Protein AF-A0A517MSD4-F1 (afdb_monomer_lite)

Foldseek 3Di:
DAKDKFKFKWAQDPVRAIDGDDDWDADPPQDPPDPLNVLADRTARDTDDDPRALLQVCQDANPPQPQFPDGDHHLDHQPADDPRDDPRVVSRVVSDPFWDSKHKDKPVSVVPDQQQDKDKGKAKAFQVCQVVQPPAEEADPPVPDDPPGDDDRDDDDDGIHIHMHMYGSCRSRVVVVVVVVCVVVPPGDIMMMIMTMGD

Structure (mmCIF, N/CA/C/O backbone):
data_AF-A0A517MSD4-F1
#
_entry.id   AF-A0A517MSD4-F1
#
loop_
_atom_site.group_PDB
_atom_site.id
_atom_site.type_symbol
_atom_site.label_atom_id
_atom_site.label_alt_id
_atom_site.label_comp_id
_atom_site.label_asym_id
_atom_site.label_entity_id
_atom_site.label_seq_id
_atom_site.pdbx_PDB_ins_code
_atom_site.Cartn_x
_atom_site.Cartn_y
_atom_site.Cartn_z
_atom_site.occupancy
_atom_site.B_iso_or_equiv
_atom_site.auth_seq_id
_atom_site.auth_comp_id
_atom_site.auth_asym_id
_atom_site.auth_atom_id
_atom_site.pdbx_PDB_model_num
ATOM 1 N N . MET A 1 1 ? 18.712 0.374 3.990 1.00 61.53 1 MET A N 1
ATOM 2 C CA . MET A 1 1 ? 17.653 -0.202 4.837 1.00 61.53 1 MET A CA 1
ATOM 3 C C . MET A 1 1 ? 16.391 -0.308 4.006 1.00 61.53 1 MET A C 1
ATOM 5 O O . MET A 1 1 ? 16.287 0.425 3.016 1.00 61.53 1 MET A O 1
ATOM 9 N N . GLY A 1 2 ? 15.561 -1.305 4.303 1.00 83.50 2 GLY A N 1
ATOM 10 C CA . GLY A 1 2 ? 14.301 -1.517 3.598 1.00 83.50 2 GLY A CA 1
ATOM 11 C C . GLY A 1 2 ? 13.293 -0.441 3.985 1.00 83.50 2 GLY A C 1
ATOM 12 O O . GLY A 1 2 ? 13.600 0.466 4.753 1.00 83.50 2 GLY A O 1
ATOM 13 N N . VAL A 1 3 ? 12.121 -0.493 3.373 1.00 91.25 3 VAL A N 1
ATOM 14 C CA . VAL A 1 3 ? 10.920 0.071 3.984 1.00 91.25 3 VAL A CA 1
ATOM 15 C C . VAL A 1 3 ? 9.907 -1.053 3.947 1.00 91.25 3 VAL A C 1
ATOM 17 O O . VAL A 1 3 ? 9.733 -1.641 2.874 1.00 91.25 3 VAL A O 1
ATOM 20 N N . ASP A 1 4 ? 9.313 -1.352 5.090 1.00 93.75 4 ASP A N 1
ATOM 21 C CA . ASP A 1 4 ? 8.203 -2.286 5.240 1.00 93.75 4 ASP A CA 1
ATOM 22 C C . ASP A 1 4 ? 6.899 -1.516 5.459 1.00 93.75 4 ASP A C 1
ATOM 24 O O . ASP A 1 4 ? 6.889 -0.282 5.544 1.00 93.75 4 ASP A O 1
ATOM 28 N N . ILE A 1 5 ? 5.783 -2.237 5.421 1.00 96.44 5 ILE A N 1
ATOM 29 C CA . ILE A 1 5 ? 4.458 -1.671 5.639 1.00 96.44 5 ILE A CA 1
ATOM 30 C C . ILE A 1 5 ? 3.650 -2.628 6.513 1.00 96.44 5 ILE A C 1
ATOM 32 O O . ILE A 1 5 ? 3.521 -3.813 6.211 1.00 96.44 5 ILE A O 1
ATOM 36 N N . THR A 1 6 ? 3.066 -2.087 7.574 1.00 96.62 6 THR A N 1
ATOM 37 C CA . THR A 1 6 ? 1.979 -2.741 8.303 1.00 96.62 6 THR A CA 1
ATOM 38 C C . THR A 1 6 ? 0.673 -2.300 7.665 1.00 96.62 6 THR A C 1
ATOM 40 O O . THR A 1 6 ? 0.472 -1.102 7.478 1.00 96.62 6 THR A O 1
ATOM 43 N N . PHE A 1 7 ? -0.201 -3.236 7.292 1.00 97.88 7 PHE A N 1
ATOM 44 C CA . PHE A 1 7 ? -1.422 -2.946 6.539 1.00 97.88 7 PHE A CA 1
ATOM 45 C C . PHE A 1 7 ? -2.531 -3.916 6.955 1.00 97.88 7 PHE A C 1
ATOM 47 O O . PHE A 1 7 ? -2.375 -5.120 6.807 1.00 97.88 7 PHE A O 1
ATOM 54 N N . PHE A 1 8 ? -3.659 -3.425 7.457 1.00 98.00 8 PHE A N 1
ATOM 55 C CA . PHE A 1 8 ? -4.795 -4.255 7.892 1.00 98.00 8 PHE A CA 1
ATOM 56 C C . PHE A 1 8 ? -6.111 -3.506 7.675 1.00 98.00 8 PHE A C 1
ATOM 58 O O . PHE A 1 8 ? -6.114 -2.355 7.238 1.00 98.00 8 PHE A O 1
ATOM 65 N N . ALA A 1 9 ? -7.240 -4.159 7.946 1.00 98.25 9 ALA A N 1
ATOM 66 C CA . ALA A 1 9 ? -8.561 -3.613 7.662 1.00 98.25 9 ALA A CA 1
ATOM 67 C C . ALA A 1 9 ? -9.426 -3.454 8.917 1.00 98.25 9 ALA A C 1
ATOM 69 O O . ALA A 1 9 ? -9.449 -4.314 9.799 1.00 98.25 9 ALA A O 1
ATOM 70 N N . GLU A 1 10 ? -10.213 -2.384 8.928 1.00 98.31 10 GLU A N 1
ATOM 71 C CA . GLU A 1 10 ? -11.369 -2.220 9.803 1.00 98.31 10 GLU A CA 1
ATOM 72 C C . GLU A 1 10 ? -12.635 -2.086 8.945 1.00 98.31 10 GLU A C 1
ATOM 74 O O . GLU A 1 10 ? -12.612 -1.498 7.858 1.00 98.31 10 GLU A O 1
ATOM 79 N N . GLN A 1 11 ? -13.749 -2.609 9.448 1.00 97.62 11 GLN A N 1
ATOM 80 C CA . GLN A 1 11 ? -15.077 -2.443 8.869 1.00 97.62 11 GLN A CA 1
ATOM 81 C C . GLN A 1 11 ? -15.956 -1.621 9.803 1.00 97.62 11 GLN A C 1
ATOM 83 O O . GLN A 1 11 ? -15.876 -1.758 11.025 1.00 97.62 11 GLN A O 1
ATOM 88 N N . CYS A 1 12 ? -16.821 -0.792 9.236 1.00 97.12 12 CYS A N 1
ATOM 89 C CA . CYS A 1 12 ? -17.854 -0.123 10.005 1.00 97.12 12 CYS A CA 1
ATOM 90 C C . CYS A 1 12 ? -19.073 -1.038 10.129 1.00 97.12 12 CYS A C 1
ATOM 92 O O . CYS A 1 12 ? -19.595 -1.551 9.137 1.00 97.12 12 CYS A O 1
ATOM 94 N N . LEU A 1 13 ? -19.507 -1.261 11.363 1.00 95.38 13 LEU A N 1
ATOM 95 C CA . LEU A 1 13 ? -20.665 -2.074 11.695 1.00 95.38 13 LEU A CA 1
ATOM 96 C C . LEU A 1 13 ? -21.966 -1.282 11.480 1.00 95.38 13 LEU A C 1
ATOM 98 O O . LEU A 1 13 ? -21.950 -0.051 11.482 1.00 95.38 13 LEU A O 1
ATOM 102 N N . PRO A 1 14 ? -23.136 -1.949 11.411 1.00 94.25 14 PRO A N 1
ATOM 103 C CA . PRO A 1 14 ? -24.429 -1.259 11.349 1.00 94.25 14 PRO A CA 1
ATOM 104 C C . PRO A 1 14 ? -24.699 -0.298 12.521 1.00 94.25 14 PRO A C 1
ATOM 106 O O . PRO A 1 14 ? -25.548 0.584 12.402 1.00 94.25 14 PRO A O 1
ATOM 109 N N . SER A 1 15 ? -23.998 -0.459 13.651 1.00 94.19 15 SER A N 1
ATOM 110 C CA . SER A 1 15 ? -24.038 0.467 14.792 1.00 94.19 15 SER A CA 1
ATOM 111 C C . SER A 1 15 ? -23.333 1.804 14.527 1.00 94.19 15 SER A C 1
ATOM 113 O O . SER A 1 15 ? -23.550 2.752 15.277 1.00 94.19 15 SER A O 1
ATOM 115 N N . GLY A 1 16 ? -22.509 1.894 13.478 1.00 94.12 16 GLY A N 1
ATOM 116 C CA . GLY A 1 16 ? -21.625 3.027 13.198 1.00 94.12 16 GLY A CA 1
ATOM 117 C C . GLY A 1 16 ? -20.249 2.926 13.865 1.00 94.12 16 GLY A C 1
ATOM 118 O O . GLY A 1 16 ? -19.436 3.833 13.708 1.00 94.12 16 GLY A O 1
ATOM 119 N N . GLU A 1 17 ? -19.982 1.849 14.605 1.00 95.25 17 GLU A N 1
ATOM 120 C CA . GLU A 1 17 ? -18.685 1.592 15.236 1.00 95.25 17 GLU A CA 1
ATOM 121 C C . GLU A 1 17 ? -17.750 0.843 14.283 1.00 95.25 17 GLU A C 1
ATOM 123 O O . GLU A 1 17 ? -18.189 -0.007 13.506 1.00 95.25 17 GLU A O 1
ATOM 128 N N . TRP A 1 18 ? -16.451 1.125 14.368 1.00 97.62 18 TRP A N 1
ATOM 129 C CA . TRP A 1 18 ? -15.431 0.383 13.633 1.00 97.62 18 TRP A CA 1
ATOM 130 C C . TRP A 1 18 ? -14.996 -0.860 14.402 1.00 97.62 18 TRP A C 1
ATOM 132 O O . TRP A 1 18 ? -14.841 -0.826 15.621 1.00 97.62 18 TRP A O 1
ATOM 142 N N . ALA A 1 19 ? -14.765 -1.947 13.674 1.00 97.62 19 ALA A N 1
ATOM 143 C CA . ALA A 1 19 ? -14.221 -3.190 14.197 1.00 97.62 19 ALA A CA 1
ATOM 144 C C . ALA A 1 19 ? -13.129 -3.717 13.265 1.00 97.62 19 ALA A C 1
ATOM 146 O O . ALA A 1 19 ? -13.218 -3.566 12.045 1.00 97.62 19 ALA A O 1
ATOM 147 N N . ILE A 1 20 ? -12.116 -4.364 13.836 1.00 98.00 20 ILE A N 1
ATOM 148 C CA . ILE A 1 20 ? -11.079 -5.058 13.067 1.00 98.00 20 ILE A CA 1
ATOM 149 C C . ILE A 1 20 ? -11.720 -6.175 12.244 1.00 98.00 2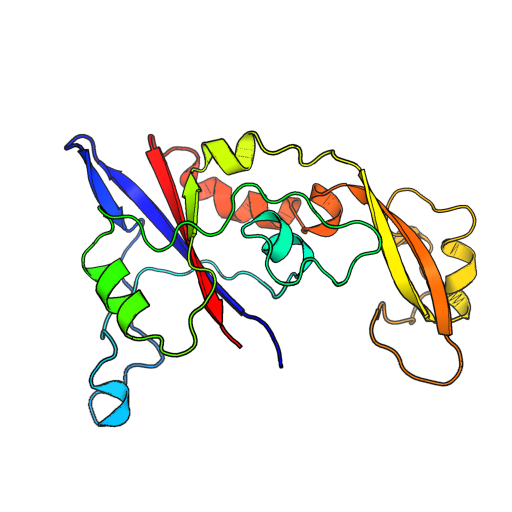0 ILE A C 1
ATOM 151 O O . ILE A 1 20 ? -12.600 -6.893 12.723 1.00 98.00 20 ILE A O 1
ATOM 155 N N . VAL A 1 21 ? -11.292 -6.312 10.990 1.00 97.56 21 VAL A N 1
ATOM 156 C CA . VAL A 1 21 ? -11.729 -7.421 10.140 1.00 97.56 21 VAL A CA 1
ATOM 157 C C . VAL A 1 21 ? -10.872 -8.649 10.434 1.00 97.56 21 VAL A C 1
ATOM 159 O O . VAL A 1 21 ? -9.671 -8.647 10.176 1.00 97.56 21 VAL A O 1
ATOM 162 N N . GLY A 1 22 ? -11.511 -9.712 10.920 1.00 95.31 22 GLY A N 1
ATOM 163 C CA . GLY A 1 22 ? -10.850 -10.953 11.325 1.0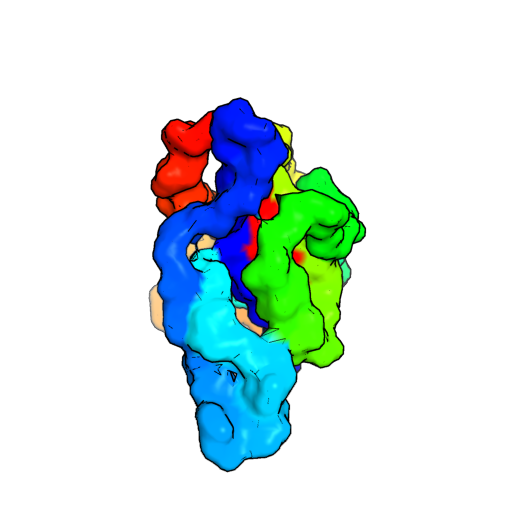0 95.31 22 GLY A CA 1
ATOM 164 C C . GLY A 1 22 ? -10.657 -11.049 12.838 1.00 95.31 22 GLY A C 1
ATOM 165 O O . GLY A 1 22 ? -11.105 -10.192 13.596 1.00 95.31 22 GLY A O 1
ATOM 166 N N . GLU A 1 23 ? -10.018 -12.128 13.278 1.00 96.62 23 GLU A N 1
ATOM 167 C CA . GLU A 1 23 ? -9.634 -12.307 14.678 1.00 96.62 23 GLU A CA 1
ATOM 168 C C . GLU A 1 23 ? -8.264 -11.669 14.921 1.00 96.62 23 GLU A C 1
ATOM 170 O O . GLU A 1 23 ? -7.397 -11.693 14.044 1.00 96.62 23 GLU A O 1
ATOM 175 N N . LEU A 1 24 ? -8.069 -11.104 16.115 1.00 97.31 24 LEU A N 1
ATOM 176 C CA . LEU A 1 24 ? -6.743 -10.668 16.540 1.00 97.31 24 LEU A CA 1
ATOM 177 C C . LEU A 1 24 ? -5.793 -11.869 16.578 1.00 97.31 24 LEU A C 1
ATOM 179 O O . LEU A 1 24 ? -6.187 -12.978 16.945 1.00 97.31 24 LEU A O 1
ATOM 183 N N . VAL A 1 25 ? -4.533 -11.629 16.244 1.00 96.75 25 VAL A N 1
ATOM 184 C CA . VAL A 1 25 ? -3.481 -12.649 16.227 1.00 96.75 25 VAL A CA 1
ATOM 185 C C . VAL A 1 25 ? -2.413 -12.322 17.259 1.00 96.75 25 VAL A C 1
ATOM 187 O O . VAL A 1 25 ? -2.244 -11.165 17.635 1.00 96.75 25 VAL A O 1
ATOM 190 N N . SER A 1 26 ? -1.687 -13.338 17.724 1.00 95.50 26 SER A N 1
ATOM 191 C CA . SER A 1 26 ? -0.543 -13.131 18.613 1.00 95.50 26 SER A CA 1
ATOM 192 C C . SER A 1 26 ? 0.505 -12.243 17.949 1.00 95.50 26 SER A C 1
ATOM 194 O O . SER A 1 26 ? 0.906 -12.502 16.812 1.00 95.50 26 SER A O 1
ATOM 196 N N . ASN A 1 27 ? 0.955 -11.221 18.672 1.00 92.69 27 ASN A N 1
ATOM 197 C CA . ASN A 1 27 ? 2.080 -10.402 18.253 1.00 92.69 27 ASN A CA 1
ATOM 198 C C . ASN A 1 27 ? 3.373 -11.227 18.349 1.00 92.69 27 ASN A C 1
ATOM 200 O O . ASN A 1 27 ? 3.695 -11.754 19.412 1.00 92.69 27 ASN A O 1
ATOM 204 N N . ALA A 1 28 ? 4.095 -11.362 17.237 1.00 87.88 28 ALA A N 1
ATOM 205 C CA . ALA A 1 28 ? 5.332 -12.141 17.181 1.00 87.88 28 ALA A CA 1
ATOM 206 C C . ALA A 1 28 ? 6.486 -11.488 17.960 1.00 87.88 28 ALA A C 1
ATOM 208 O O . ALA A 1 28 ? 7.418 -12.191 18.350 1.00 87.88 28 ALA A O 1
ATOM 209 N N . ASP A 1 29 ? 6.391 -10.178 18.190 1.00 85.25 29 ASP A N 1
ATOM 210 C CA . ASP A 1 29 ? 7.400 -9.374 18.878 1.00 85.25 29 ASP A CA 1
ATOM 211 C C . ASP A 1 29 ? 7.095 -9.214 20.385 1.00 85.25 29 ASP A C 1
ATOM 213 O O . ASP A 1 29 ? 7.928 -8.746 21.161 1.00 85.25 29 ASP A O 1
ATOM 217 N N . TYR A 1 30 ? 5.943 -9.721 20.846 1.00 87.56 30 TYR A N 1
ATOM 218 C CA . TYR A 1 30 ? 5.581 -9.723 22.260 1.00 87.56 30 TYR A CA 1
ATOM 219 C C . TYR A 1 30 ? 6.250 -10.878 23.020 1.00 87.56 30 TYR A C 1
ATOM 221 O O . TYR A 1 30 ? 5.937 -12.056 22.811 1.00 87.56 30 TYR A O 1
ATOM 229 N N . PHE A 1 31 ? 7.117 -10.540 23.978 1.00 87.75 31 PHE A N 1
ATOM 230 C CA . PHE A 1 31 ? 7.804 -11.500 24.841 1.00 87.75 31 PHE A CA 1
ATOM 231 C C . PHE A 1 31 ? 7.511 -11.187 26.317 1.00 87.75 31 PHE A C 1
ATOM 233 O O . PHE A 1 31 ? 8.134 -10.300 26.886 1.00 87.75 31 PHE A O 1
ATOM 240 N N . PRO A 1 32 ? 6.632 -11.932 27.012 1.00 86.19 32 PRO A N 1
ATOM 241 C CA . PRO A 1 32 ? 6.161 -11.552 28.353 1.00 86.19 32 PRO A CA 1
ATOM 242 C C . PRO A 1 32 ? 7.271 -11.428 29.414 1.00 86.19 32 PRO A C 1
ATOM 244 O O . PRO A 1 32 ? 7.088 -10.743 30.419 1.00 86.19 32 PRO A O 1
ATOM 247 N N . ASP A 1 33 ? 8.413 -12.082 29.192 1.00 89.62 33 ASP A N 1
ATOM 248 C CA . ASP A 1 33 ? 9.585 -12.034 30.070 1.00 89.62 33 ASP A CA 1
ATOM 249 C C . ASP A 1 33 ? 10.624 -10.968 29.654 1.00 89.62 33 ASP A C 1
ATOM 251 O O . ASP A 1 33 ? 11.620 -10.779 30.358 1.00 89.62 33 ASP A O 1
ATOM 255 N N . ASP A 1 34 ? 10.417 -10.277 28.528 1.00 86.38 34 ASP A N 1
ATOM 256 C CA . ASP A 1 34 ? 11.287 -9.214 28.026 1.00 86.38 34 ASP A CA 1
ATOM 257 C C . ASP A 1 34 ? 10.748 -7.831 28.443 1.00 86.38 34 ASP A C 1
ATOM 259 O O . ASP A 1 34 ? 9.686 -7.415 27.962 1.00 86.38 34 ASP A O 1
ATOM 263 N N . PRO A 1 35 ? 11.457 -7.090 29.318 1.00 82.06 35 PRO A N 1
ATOM 264 C CA . PRO A 1 35 ? 11.037 -5.757 29.740 1.00 82.06 35 PRO A CA 1
ATOM 265 C C . PRO A 1 35 ? 10.973 -4.743 28.591 1.00 82.06 35 PRO A C 1
ATOM 267 O O . PRO A 1 35 ? 10.224 -3.772 28.716 1.00 82.06 35 PRO A O 1
ATOM 270 N N . ASP A 1 36 ? 11.706 -4.956 27.494 1.00 81.31 36 ASP A N 1
ATOM 271 C CA . ASP A 1 36 ? 11.676 -4.060 26.334 1.00 81.31 36 ASP A CA 1
ATOM 272 C C . ASP A 1 36 ? 10.374 -4.229 25.526 1.00 81.31 36 ASP A C 1
ATOM 274 O O . ASP A 1 36 ? 9.912 -3.276 24.901 1.00 81.31 36 ASP A O 1
ATOM 278 N N . SER A 1 37 ? 9.702 -5.383 25.640 1.00 80.94 37 SER A N 1
ATOM 279 C CA . SER A 1 37 ? 8.396 -5.641 25.009 1.00 80.94 37 SER A CA 1
ATOM 280 C C . SER A 1 37 ? 7.194 -5.265 25.890 1.00 80.94 37 SER A C 1
ATOM 282 O O . SER A 1 37 ? 6.042 -5.445 25.499 1.00 80.94 37 SER A O 1
ATOM 284 N N . ALA A 1 38 ? 7.420 -4.710 27.089 1.00 76.81 38 ALA A N 1
ATOM 285 C CA . ALA A 1 38 ? 6.356 -4.434 28.062 1.00 76.81 38 ALA A CA 1
ATOM 286 C C . ALA A 1 38 ? 5.282 -3.442 27.565 1.00 76.81 38 ALA A C 1
ATOM 288 O O . ALA A 1 38 ? 4.192 -3.381 28.138 1.00 76.81 38 ALA A O 1
ATOM 289 N N . ASN A 1 39 ? 5.591 -2.660 26.526 1.00 81.69 39 ASN A N 1
ATOM 290 C CA . ASN A 1 39 ? 4.663 -1.720 25.893 1.00 81.69 39 ASN A CA 1
ATOM 291 C C . ASN A 1 39 ? 4.013 -2.277 24.617 1.00 81.69 39 ASN A C 1
ATOM 293 O O . ASN A 1 39 ? 3.162 -1.607 24.032 1.00 81.69 39 ASN A O 1
ATOM 297 N N . GLU A 1 40 ? 4.399 -3.475 24.182 1.00 87.12 40 GLU A N 1
ATOM 298 C CA . GLU A 1 40 ? 3.807 -4.118 23.019 1.00 87.12 40 GLU A CA 1
ATOM 299 C C . GLU A 1 40 ? 2.510 -4.846 23.393 1.00 87.12 40 GLU A C 1
ATOM 301 O O . GLU A 1 40 ? 2.432 -5.498 24.439 1.00 87.12 40 GLU A O 1
ATOM 306 N N . PRO A 1 41 ? 1.464 -4.766 22.557 1.00 92.38 41 PRO A N 1
ATOM 307 C CA . PRO A 1 41 ? 0.254 -5.537 22.789 1.00 92.38 41 PRO A CA 1
ATOM 308 C C . PRO A 1 41 ? 0.504 -7.032 22.532 1.00 92.38 41 PRO A C 1
ATOM 310 O O . PRO A 1 41 ? 1.159 -7.405 21.562 1.00 92.38 41 PRO A O 1
ATOM 313 N N . GLU A 1 42 ? -0.085 -7.894 23.367 1.00 93.81 42 GLU A N 1
ATOM 314 C CA . GLU A 1 42 ? -0.049 -9.359 23.193 1.00 93.81 42 GLU A CA 1
ATOM 315 C C . GLU A 1 42 ? -0.757 -9.804 21.901 1.00 93.81 42 GLU A C 1
ATOM 317 O O . GLU A 1 42 ? -0.352 -10.768 21.248 1.00 93.81 42 GLU A O 1
ATOM 322 N N . LEU A 1 43 ? -1.821 -9.088 21.530 1.00 96.06 43 LEU A N 1
ATOM 323 C CA . LEU A 1 43 ? -2.646 -9.363 20.363 1.00 96.06 43 LEU A CA 1
ATOM 324 C C . LEU A 1 43 ? -2.698 -8.142 19.445 1.00 96.06 43 LEU A C 1
ATOM 326 O O . LEU A 1 43 ? -2.882 -7.017 19.910 1.00 96.06 43 LEU A O 1
ATOM 330 N N . VAL A 1 44 ? -2.601 -8.374 18.139 1.00 96.25 44 VAL A N 1
ATOM 331 C CA . VAL A 1 44 ? -2.617 -7.332 17.106 1.00 96.25 44 VAL A CA 1
ATOM 332 C C . VAL A 1 44 ? -3.630 -7.651 16.005 1.00 96.25 44 VAL A C 1
ATOM 334 O O . VAL A 1 44 ? -3.980 -8.820 15.803 1.00 96.25 44 VAL A O 1
ATOM 337 N N . PRO A 1 45 ? -4.134 -6.633 15.284 1.00 96.69 45 PRO A N 1
ATOM 338 C CA . PRO A 1 45 ? -4.900 -6.860 14.068 1.00 96.69 45 PRO A CA 1
ATOM 339 C C . PRO A 1 45 ? -4.142 -7.752 13.063 1.00 96.69 45 PRO A C 1
ATOM 341 O O . PRO A 1 45 ? -2.918 -7.670 12.955 1.00 96.69 45 PRO A O 1
ATOM 344 N N . PRO A 1 46 ? -4.843 -8.596 12.290 1.00 96.31 46 PRO A N 1
ATOM 345 C CA . PRO A 1 46 ? -4.203 -9.438 11.288 1.00 96.31 46 PRO A CA 1
ATOM 346 C C . PRO A 1 46 ? -3.695 -8.592 10.110 1.00 96.31 46 PRO A C 1
ATOM 348 O O . PRO A 1 46 ? -4.483 -8.052 9.329 1.00 96.31 46 PRO A O 1
ATOM 351 N N . SER A 1 47 ? -2.370 -8.492 9.972 1.00 94.31 47 SER A N 1
ATOM 352 C CA . SER A 1 47 ? -1.724 -7.810 8.845 1.00 94.31 47 SER A CA 1
ATOM 353 C C . SER A 1 47 ? -1.853 -8.582 7.536 1.00 94.31 47 SER A C 1
ATOM 355 O O . SER A 1 47 ? -1.703 -9.803 7.481 1.00 94.31 47 SER A O 1
ATOM 357 N N . LEU A 1 48 ? -2.052 -7.835 6.457 1.00 95.06 48 LEU A N 1
ATOM 358 C CA . LEU A 1 48 ? -1.854 -8.274 5.085 1.00 95.06 48 LEU A CA 1
ATOM 359 C C . LEU A 1 48 ? -0.352 -8.288 4.780 1.00 95.06 48 LEU A C 1
ATOM 361 O O . LEU A 1 48 ? 0.352 -7.315 5.046 1.00 95.06 48 LEU A O 1
ATOM 365 N N . ASP A 1 49 ? 0.130 -9.387 4.204 1.00 93.19 49 ASP A N 1
ATOM 366 C CA . ASP A 1 49 ? 1.529 -9.539 3.796 1.00 93.19 49 ASP A CA 1
ATOM 367 C C . ASP A 1 49 ? 1.793 -8.729 2.520 1.00 93.19 49 ASP A C 1
ATOM 369 O O . ASP A 1 49 ? 1.542 -9.192 1.405 1.00 93.19 49 ASP A O 1
ATOM 373 N N . ILE A 1 50 ? 2.243 -7.482 2.687 1.00 94.31 50 ILE A N 1
ATOM 374 C CA . ILE A 1 50 ? 2.577 -6.597 1.573 1.00 94.31 50 ILE A CA 1
ATOM 375 C C . ILE A 1 50 ? 4.080 -6.662 1.275 1.00 94.31 50 ILE A C 1
ATOM 377 O O . ILE A 1 50 ? 4.887 -6.216 2.090 1.00 94.31 50 ILE A O 1
ATOM 381 N N . PRO A 1 51 ? 4.501 -7.123 0.081 1.00 91.00 51 PRO A N 1
ATOM 382 C CA . PRO A 1 51 ? 5.897 -7.136 -0.287 1.00 91.00 51 PRO A CA 1
ATOM 383 C C . PRO A 1 51 ? 6.397 -5.703 -0.452 1.00 91.00 51 PRO A C 1
ATOM 385 O O . PRO A 1 51 ? 5.670 -4.794 -0.862 1.00 91.00 51 PRO A O 1
ATOM 388 N N . ARG A 1 52 ? 7.697 -5.520 -0.225 1.00 90.94 52 ARG A N 1
ATOM 389 C CA . ARG A 1 52 ? 8.384 -4.241 -0.430 1.00 90.94 52 ARG A CA 1
ATOM 390 C C . ARG A 1 52 ? 8.247 -3.772 -1.881 1.00 90.94 52 ARG A C 1
ATOM 392 O O . ARG A 1 52 ? 8.993 -4.200 -2.763 1.00 90.94 52 ARG A O 1
ATOM 399 N N . CYS A 1 53 ? 7.311 -2.858 -2.120 1.00 91.88 53 CYS A N 1
ATOM 400 C CA . CYS A 1 53 ? 6.997 -2.324 -3.440 1.00 91.88 53 CYS A CA 1
ATOM 401 C C . CYS A 1 53 ? 6.946 -0.794 -3.378 1.00 91.88 53 CYS A C 1
ATOM 403 O O . CYS A 1 53 ? 5.905 -0.194 -3.118 1.00 91.88 53 CYS A O 1
ATOM 405 N N . SER A 1 54 ? 8.081 -0.137 -3.637 1.00 91.81 54 SER A N 1
ATOM 406 C CA . SER A 1 54 ? 8.173 1.328 -3.555 1.00 91.81 54 SER A CA 1
ATOM 407 C C . SER A 1 54 ? 7.129 2.075 -4.402 1.00 91.81 54 SER A C 1
ATOM 409 O O . SER A 1 54 ? 6.605 3.068 -3.903 1.00 91.81 54 SER A O 1
ATOM 411 N N . PRO A 1 55 ? 6.780 1.644 -5.636 1.00 93.69 55 PRO A N 1
ATOM 412 C CA . PRO A 1 55 ? 5.686 2.266 -6.381 1.00 93.69 55 PRO A CA 1
ATOM 413 C C . PRO A 1 55 ? 4.334 2.184 -5.670 1.00 93.69 55 PRO A C 1
ATOM 415 O O . PRO A 1 55 ? 3.621 3.183 -5.616 1.00 93.69 55 PRO A O 1
ATOM 418 N N . LEU A 1 56 ? 3.995 1.028 -5.084 1.00 96.25 56 LEU A N 1
ATOM 419 C CA . LEU A 1 56 ? 2.762 0.876 -4.313 1.00 96.25 56 LEU A CA 1
ATOM 420 C C . LEU A 1 56 ? 2.769 1.821 -3.106 1.00 96.25 56 LEU A C 1
ATOM 422 O O . LEU A 1 56 ? 1.793 2.522 -2.879 1.00 96.25 56 LEU A O 1
ATOM 426 N N . PHE A 1 57 ? 3.885 1.926 -2.385 1.00 96.38 57 PHE A N 1
ATOM 427 C CA . PHE A 1 57 ? 3.994 2.797 -1.207 1.00 96.38 57 PHE A CA 1
ATOM 428 C C . PHE A 1 57 ? 3.872 4.285 -1.574 1.00 96.38 57 PHE A C 1
ATOM 430 O O . PHE A 1 57 ? 3.212 5.061 -0.875 1.00 96.38 57 PHE A O 1
ATOM 437 N N . ALA A 1 58 ? 4.450 4.677 -2.712 1.00 95.75 58 ALA A N 1
ATOM 438 C CA . ALA A 1 58 ? 4.306 6.014 -3.274 1.00 95.75 58 ALA A CA 1
ATOM 439 C C . ALA A 1 58 ? 2.850 6.320 -3.657 1.00 95.75 58 ALA A C 1
ATOM 441 O O . ALA A 1 58 ? 2.357 7.410 -3.370 1.00 95.75 58 ALA A O 1
ATOM 442 N N . ILE A 1 59 ? 2.143 5.355 -4.246 1.00 97.25 59 ILE A N 1
ATOM 443 C CA . ILE A 1 59 ? 0.726 5.499 -4.601 1.00 97.25 59 ILE A CA 1
ATOM 444 C C . ILE A 1 59 ? -0.165 5.524 -3.350 1.00 97.25 59 ILE A C 1
ATOM 446 O O . ILE A 1 59 ? -1.083 6.332 -3.275 1.00 97.25 59 ILE A O 1
ATOM 450 N N . LEU A 1 60 ? 0.099 4.700 -2.337 1.00 97.88 60 LEU A N 1
ATOM 451 C CA . LEU A 1 60 ? -0.726 4.652 -1.127 1.00 97.88 60 LEU A CA 1
ATOM 452 C C . LEU A 1 60 ? -0.591 5.925 -0.277 1.00 97.88 60 LEU A C 1
ATOM 454 O O . LEU A 1 60 ? -1.595 6.459 0.191 1.00 97.88 60 LEU A O 1
ATOM 458 N N . ALA A 1 61 ? 0.637 6.415 -0.076 1.00 97.00 61 ALA A N 1
ATOM 459 C CA . ALA A 1 61 ? 0.913 7.477 0.898 1.00 97.00 61 ALA A CA 1
ATOM 460 C C . ALA A 1 61 ? 2.106 8.379 0.546 1.00 97.00 61 ALA A C 1
ATOM 462 O O . ALA A 1 61 ? 2.674 9.027 1.424 1.00 97.00 61 ALA A O 1
ATOM 463 N N . ASN A 1 62 ? 2.496 8.456 -0.730 1.00 95.50 62 ASN A N 1
ATOM 464 C CA . ASN A 1 62 ? 3.595 9.311 -1.197 1.00 95.50 62 ASN A CA 1
ATOM 465 C C . ASN A 1 62 ? 4.971 8.954 -0.583 1.00 95.50 62 ASN A C 1
ATOM 467 O O . ASN A 1 62 ? 5.887 9.777 -0.541 1.00 95.50 62 ASN A O 1
ATOM 471 N N . VAL A 1 63 ? 5.143 7.710 -0.124 1.00 93.81 63 VAL A N 1
ATOM 472 C CA . VAL A 1 63 ? 6.387 7.214 0.482 1.00 93.81 63 VAL A CA 1
ATOM 473 C C . VAL A 1 63 ? 7.378 6.778 -0.599 1.00 93.81 63 VAL A C 1
ATOM 475 O O . VAL A 1 63 ? 7.020 6.079 -1.540 1.00 93.81 63 VAL A O 1
ATOM 478 N N . ASN A 1 64 ? 8.650 7.177 -0.472 1.00 87.06 64 ASN A N 1
ATOM 479 C CA . ASN A 1 64 ? 9.726 6.871 -1.434 1.00 87.06 64 ASN A CA 1
ATOM 480 C C . ASN A 1 64 ? 9.477 7.344 -2.885 1.00 87.06 64 ASN A C 1
ATOM 482 O O . ASN A 1 64 ? 10.096 6.841 -3.826 1.00 87.06 64 ASN A O 1
ATOM 486 N N . ASN A 1 65 ? 8.638 8.364 -3.072 1.00 85.81 65 ASN A N 1
ATOM 487 C CA . ASN A 1 65 ? 8.198 8.837 -4.387 1.00 85.81 65 ASN A CA 1
ATOM 488 C C . ASN A 1 65 ? 9.241 9.667 -5.177 1.00 85.81 6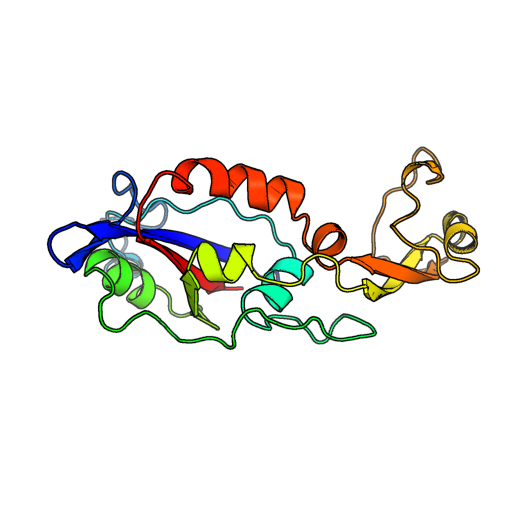5 ASN A C 1
ATOM 490 O O . ASN A 1 65 ? 8.965 10.199 -6.246 1.00 85.81 65 ASN A O 1
ATOM 494 N N . SER A 1 66 ? 10.462 9.806 -4.658 1.00 74.81 66 SER A N 1
ATOM 495 C CA . SER A 1 66 ? 11.551 10.557 -5.301 1.00 74.81 66 SER A CA 1
ATOM 496 C C . SER A 1 66 ? 12.445 9.705 -6.207 1.00 74.81 66 SER A C 1
ATOM 498 O O . SER A 1 66 ? 13.378 10.228 -6.814 1.00 74.81 66 SER A O 1
ATOM 500 N N . ARG A 1 67 ? 12.206 8.389 -6.282 1.00 67.75 67 ARG A N 1
ATOM 501 C CA . ARG A 1 67 ? 13.077 7.438 -6.999 1.00 67.75 67 ARG A CA 1
ATOM 502 C C . ARG A 1 67 ? 12.680 7.184 -8.457 1.00 67.75 67 ARG A C 1
ATOM 504 O O . ARG A 1 67 ? 13.323 6.371 -9.114 1.00 67.75 67 ARG A O 1
ATOM 511 N N . THR A 1 68 ? 11.653 7.855 -8.967 1.00 71.06 68 THR A N 1
ATOM 512 C CA . THR A 1 68 ? 11.196 7.741 -10.360 1.00 71.06 68 THR A CA 1
ATOM 513 C C . THR A 1 68 ? 11.493 9.007 -11.157 1.00 71.06 68 THR A C 1
ATOM 515 O O . THR A 1 68 ? 11.708 10.079 -10.595 1.00 71.06 68 THR A O 1
ATOM 518 N N . ALA A 1 69 ? 11.527 8.889 -12.489 1.00 78.00 69 ALA A N 1
ATOM 519 C CA . ALA A 1 69 ? 11.704 10.050 -13.366 1.00 78.00 69 ALA A CA 1
ATOM 52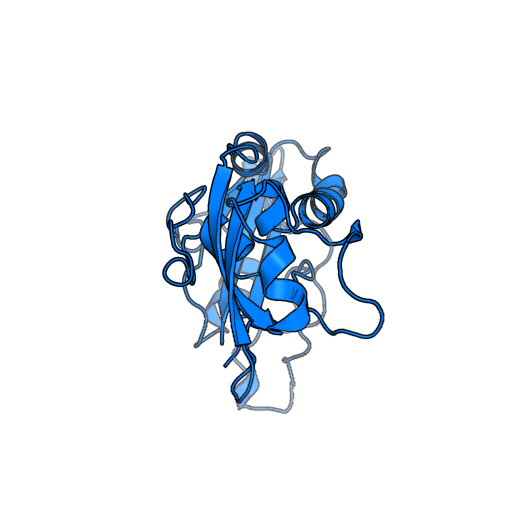0 C C . ALA A 1 69 ? 10.504 11.009 -13.286 1.00 78.00 69 ALA A C 1
ATOM 522 O O . ALA A 1 69 ? 10.670 12.222 -13.390 1.00 78.00 69 ALA A O 1
ATOM 523 N N . GLU A 1 70 ? 9.311 10.453 -13.075 1.00 84.88 70 GLU A N 1
ATOM 524 C CA . GLU A 1 70 ? 8.076 11.176 -12.794 1.00 84.88 70 GLU A CA 1
ATOM 525 C C . GLU A 1 70 ? 7.489 10.649 -11.477 1.00 84.88 70 GLU A C 1
ATOM 527 O O . GLU A 1 70 ? 7.272 9.437 -11.370 1.00 84.88 70 GLU A O 1
ATOM 532 N N . PRO A 1 71 ? 7.239 11.505 -10.469 1.00 89.19 71 PRO A N 1
ATOM 533 C CA . PRO A 1 71 ? 6.605 11.077 -9.228 1.00 89.19 71 PRO A CA 1
ATOM 534 C C . PRO A 1 71 ? 5.226 10.461 -9.487 1.00 89.19 71 PRO A C 1
ATOM 536 O O . PRO A 1 71 ? 4.452 10.959 -10.312 1.00 89.19 71 PRO A O 1
ATOM 539 N N . TYR A 1 72 ? 4.902 9.404 -8.749 1.00 93.19 72 TYR A N 1
ATOM 540 C CA . TYR A 1 72 ? 3.555 8.854 -8.693 1.00 93.19 72 TYR A CA 1
ATOM 541 C C . TYR A 1 72 ? 2.593 9.859 -8.063 1.00 93.19 72 TYR A C 1
ATOM 543 O O . TYR A 1 72 ? 2.951 10.648 -7.189 1.00 93.19 72 TYR A O 1
ATOM 551 N N . GLU A 1 73 ? 1.343 9.815 -8.494 1.00 94.50 73 GLU A N 1
ATOM 552 C CA . GLU A 1 73 ? 0.259 10.445 -7.754 1.00 94.50 73 GLU A CA 1
ATOM 553 C C . GLU A 1 73 ? -0.145 9.519 -6.616 1.00 94.50 73 GLU A C 1
ATOM 555 O O . GLU A 1 73 ? -0.323 8.321 -6.840 1.00 94.50 73 GLU A O 1
ATOM 560 N N . SER A 1 74 ? -0.265 10.066 -5.410 1.00 96.88 74 SER A N 1
ATOM 561 C CA . SER A 1 74 ? -0.774 9.303 -4.283 1.00 96.88 74 SER A CA 1
ATOM 562 C C . SER A 1 74 ? -2.298 9.390 -4.220 1.00 96.88 74 SER A C 1
ATOM 564 O O . SER A 1 74 ? -2.874 10.428 -4.544 1.00 96.88 74 SER A O 1
ATOM 566 N N . ILE A 1 75 ? -2.953 8.313 -3.782 1.00 98.06 75 ILE A N 1
ATOM 567 C CA . ILE A 1 75 ? -4.401 8.274 -3.526 1.00 98.06 75 ILE A CA 1
ATOM 568 C C . ILE A 1 75 ? -4.756 9.341 -2.486 1.00 98.06 75 ILE A C 1
ATOM 570 O O . ILE A 1 75 ? -5.721 10.088 -2.639 1.00 98.06 75 ILE A O 1
ATOM 574 N N . ALA A 1 76 ? -3.933 9.445 -1.442 1.00 96.81 76 ALA A N 1
ATOM 575 C CA . ALA A 1 76 ? -4.005 10.501 -0.449 1.00 96.81 76 ALA A CA 1
ATOM 576 C C . ALA A 1 76 ? -2.609 10.851 0.082 1.00 96.81 76 ALA A C 1
ATOM 578 O O . ALA A 1 76 ? -1.647 10.102 -0.092 1.00 96.81 76 ALA A O 1
ATOM 579 N N . GLN A 1 77 ? -2.484 12.007 0.732 1.00 96.62 77 GLN A N 1
ATOM 580 C CA . GLN A 1 77 ? -1.358 12.255 1.638 1.00 96.62 77 GLN A CA 1
ATOM 581 C C . GLN A 1 77 ? -1.589 11.498 2.959 1.00 96.62 77 GLN A C 1
ATOM 583 O O . GLN A 1 77 ? -2.752 11.243 3.284 1.00 96.62 77 GLN A O 1
ATOM 588 N N . PRO A 1 78 ? -0.530 11.159 3.722 1.00 97.25 78 PRO A N 1
ATOM 589 C CA . PRO A 1 78 ? -0.668 10.502 5.020 1.00 97.25 78 PRO A CA 1
ATOM 590 C C . PRO A 1 78 ? -1.636 11.244 5.948 1.00 97.25 78 PRO A C 1
ATOM 592 O O . PRO A 1 78 ? -1.469 12.441 6.193 1.00 97.25 78 PRO A O 1
ATOM 595 N N . ARG A 1 79 ? -2.658 10.537 6.441 1.00 97.62 79 ARG A N 1
ATOM 596 C CA . ARG A 1 79 ? -3.733 11.100 7.284 1.00 97.62 79 ARG A CA 1
ATOM 597 C C . ARG A 1 79 ? -3.521 10.876 8.782 1.00 97.62 79 ARG A C 1
ATOM 599 O O . ARG A 1 79 ? -4.306 11.380 9.577 1.00 97.62 79 ARG A O 1
ATOM 606 N N . GLY A 1 80 ? -2.491 10.125 9.165 1.00 97.62 80 GLY A N 1
ATOM 607 C CA . GLY A 1 80 ? -2.368 9.554 10.503 1.00 97.62 80 GLY A CA 1
ATOM 608 C C . GLY A 1 80 ? -3.309 8.364 10.708 1.00 97.62 80 GLY A C 1
ATOM 609 O O . GLY A 1 80 ? -3.908 7.853 9.762 1.00 97.62 80 GLY A O 1
ATOM 610 N N . ILE A 1 81 ? -3.442 7.933 11.962 1.00 97.81 81 ILE A N 1
ATOM 611 C CA . ILE A 1 81 ? -4.453 6.955 12.380 1.00 97.81 81 ILE A CA 1
ATOM 612 C C . ILE A 1 81 ? -5.818 7.659 12.486 1.00 97.81 81 ILE A C 1
ATOM 614 O O . ILE A 1 81 ? -5.860 8.784 12.984 1.00 97.81 81 ILE A O 1
ATOM 618 N N . PRO A 1 82 ? -6.932 7.034 12.057 1.00 97.62 82 PRO A N 1
ATOM 619 C CA . PRO A 1 82 ? -8.267 7.613 12.220 1.00 97.62 82 PRO A CA 1
ATOM 620 C C . PRO A 1 82 ? -8.609 7.989 13.674 1.00 97.62 82 PRO A C 1
ATOM 622 O O . PRO A 1 82 ? -8.257 7.274 14.614 1.00 97.62 82 PRO A O 1
ATOM 625 N N . ASP A 1 83 ? -9.369 9.069 13.880 1.00 97.38 83 ASP A N 1
ATOM 626 C CA . ASP A 1 83 ? -9.848 9.508 15.209 1.00 97.38 83 ASP A CA 1
ATOM 627 C C . ASP A 1 83 ? -10.880 8.553 15.840 1.00 97.38 83 ASP A C 1
ATOM 629 O O . ASP A 1 83 ? -11.077 8.529 17.054 1.00 97.38 83 ASP A O 1
ATOM 633 N N . ASP A 1 84 ? -11.477 7.689 15.035 1.00 97.31 84 ASP A N 1
ATOM 634 C CA . ASP A 1 84 ? -12.424 6.640 15.410 1.00 97.31 84 ASP A CA 1
ATOM 635 C C . ASP A 1 84 ? -11.833 5.232 15.204 1.00 97.31 84 ASP A C 1
ATOM 637 O O . ASP A 1 84 ? -12.573 4.263 15.055 1.00 97.31 84 ASP A O 1
ATOM 641 N N . ALA A 1 85 ? -10.501 5.107 15.144 1.00 97.62 85 ALA A N 1
ATOM 642 C CA . ALA A 1 85 ? -9.824 3.811 15.129 1.00 97.62 85 ALA A CA 1
ATOM 643 C C . ALA A 1 85 ? -10.087 3.025 16.417 1.00 97.62 85 ALA A C 1
ATOM 645 O O . ALA A 1 85 ? -10.190 3.618 17.502 1.00 97.62 85 ALA A O 1
ATOM 646 N N . THR A 1 86 ? -10.139 1.698 16.289 1.00 97.88 86 THR A N 1
ATOM 647 C CA . THR A 1 86 ? -10.299 0.786 17.429 1.00 97.88 86 THR A CA 1
ATOM 648 C C . THR A 1 86 ? -9.173 0.959 18.452 1.00 97.88 86 THR A C 1
ATOM 650 O O . THR A 1 86 ? -8.070 1.422 18.138 1.00 97.88 86 THR A O 1
ATOM 653 N N . SER A 1 87 ? -9.447 0.594 19.705 1.00 96.50 87 SER A N 1
ATOM 654 C CA . SER A 1 87 ? -8.452 0.619 20.785 1.00 96.50 87 SER A CA 1
ATOM 655 C C . SER A 1 87 ? -7.215 -0.210 20.454 1.00 96.50 87 SER A C 1
ATOM 657 O O . SER A 1 87 ? -6.097 0.213 20.732 1.00 96.50 87 SER A O 1
ATOM 659 N N . GLU A 1 88 ? -7.420 -1.353 19.818 1.00 96.75 88 GLU A N 1
ATOM 660 C CA . GLU A 1 88 ? -6.418 -2.316 19.391 1.00 96.75 88 GLU A CA 1
ATOM 661 C C . GLU A 1 88 ? -5.514 -1.716 18.311 1.00 96.75 88 GLU A C 1
ATOM 663 O O . GLU A 1 88 ? -4.293 -1.768 18.437 1.00 96.75 88 GLU A O 1
ATOM 668 N N . THR A 1 89 ? -6.093 -1.047 17.308 1.00 96.38 89 THR A N 1
ATOM 669 C CA . THR A 1 89 ? -5.331 -0.294 16.300 1.00 96.38 89 THR A CA 1
ATOM 670 C C . THR A 1 89 ? -4.456 0.780 16.941 1.00 96.38 89 THR A C 1
ATOM 672 O O . THR A 1 89 ? -3.285 0.928 16.585 1.00 96.38 89 THR A O 1
ATOM 675 N N . ARG A 1 90 ? -5.005 1.541 17.896 1.00 96.38 90 ARG A N 1
ATOM 676 C CA . ARG A 1 90 ? -4.250 2.596 18.589 1.00 96.38 90 ARG A CA 1
ATOM 677 C C . ARG A 1 90 ? -3.117 2.018 19.422 1.00 96.38 90 ARG A C 1
ATOM 679 O O . ARG A 1 90 ? -2.007 2.531 19.342 1.00 96.38 90 ARG A O 1
ATOM 686 N N . ALA A 1 91 ? -3.401 0.969 20.192 1.00 94.19 91 ALA A N 1
ATOM 687 C CA . ALA A 1 91 ? -2.415 0.288 21.018 1.00 94.19 91 ALA A CA 1
ATOM 688 C C . ALA A 1 91 ? -1.272 -0.260 20.162 1.00 94.19 91 ALA A C 1
ATOM 690 O O . ALA A 1 91 ? -0.111 -0.023 20.486 1.00 94.19 91 ALA A O 1
ATOM 691 N N . TRP A 1 92 ? -1.595 -0.901 19.033 1.00 94.44 92 TRP A N 1
ATOM 692 C CA . TRP A 1 92 ? -0.576 -1.399 18.121 1.00 94.44 92 TRP A CA 1
ATOM 693 C C . TRP A 1 92 ? 0.271 -0.271 17.555 1.00 94.44 92 TRP A C 1
ATOM 695 O O . TRP A 1 92 ? 1.483 -0.306 17.709 1.00 94.44 92 TRP A O 1
ATOM 705 N N . PHE A 1 93 ? -0.343 0.764 16.977 1.00 95.19 93 PHE A N 1
ATOM 706 C CA . PHE A 1 93 ? 0.406 1.885 16.410 1.00 95.19 93 PHE A CA 1
ATOM 707 C C . PHE A 1 93 ? 1.306 2.577 17.446 1.00 95.19 93 PHE A C 1
ATOM 709 O O . PHE A 1 93 ? 2.441 2.923 17.137 1.00 95.19 93 PHE A O 1
ATOM 716 N N . SER A 1 94 ? 0.828 2.754 18.683 1.00 92.88 94 SER A N 1
ATOM 717 C CA . SER A 1 94 ? 1.608 3.367 19.765 1.00 92.88 94 SER A CA 1
ATOM 718 C C . SER A 1 94 ? 2.816 2.545 20.217 1.00 92.88 94 SER A C 1
ATOM 720 O O . SER A 1 94 ? 3.722 3.130 20.807 1.00 92.88 94 SER A O 1
ATOM 722 N N . ALA A 1 95 ? 2.850 1.238 19.944 1.00 90.50 95 ALA A N 1
ATOM 723 C CA . ALA A 1 95 ? 4.006 0.394 20.237 1.00 90.50 95 ALA A CA 1
ATOM 724 C C . ALA A 1 95 ? 5.165 0.591 19.238 1.00 90.50 95 ALA A C 1
ATOM 726 O O . ALA A 1 95 ? 6.299 0.235 19.541 1.00 90.50 95 ALA A O 1
ATOM 727 N N . TRP A 1 96 ? 4.917 1.194 18.068 1.00 88.38 96 TRP A N 1
ATOM 728 C CA . TRP A 1 96 ? 5.948 1.412 17.051 1.00 88.38 96 TRP A CA 1
ATOM 729 C C . TRP A 1 96 ? 6.631 2.775 17.191 1.00 88.38 96 TRP A C 1
ATOM 731 O O . TRP A 1 96 ? 6.074 3.808 16.820 1.00 88.38 96 TRP A O 1
ATOM 741 N N . GLU A 1 97 ? 7.893 2.785 17.619 1.00 85.50 97 GLU A N 1
ATOM 742 C CA . GLU A 1 97 ? 8.697 4.019 17.669 1.00 85.50 97 GLU A CA 1
ATOM 743 C C . GLU A 1 97 ? 9.176 4.488 16.284 1.00 85.50 97 GLU A C 1
ATOM 745 O O . GLU A 1 97 ? 9.378 5.683 16.055 1.00 85.50 97 GLU A O 1
ATOM 750 N N . SER A 1 98 ? 9.368 3.551 15.352 1.00 89.62 98 SER A N 1
ATOM 751 C CA . SER A 1 98 ? 9.878 3.807 14.000 1.00 89.62 98 SER A CA 1
ATOM 752 C C . SER A 1 98 ? 8.780 4.026 12.958 1.00 89.62 98 SER A C 1
ATOM 754 O O . SER A 1 98 ? 9.100 4.353 11.812 1.00 89.62 98 SER A O 1
ATOM 756 N N . ALA A 1 99 ? 7.505 3.866 13.333 1.00 94.31 99 ALA A N 1
ATOM 757 C CA . ALA A 1 99 ? 6.398 3.998 12.399 1.00 94.31 99 ALA A CA 1
ATOM 758 C C . ALA A 1 99 ? 6.300 5.426 11.850 1.00 94.31 99 ALA A C 1
ATOM 760 O O . ALA A 1 99 ? 6.294 6.420 12.580 1.00 94.31 99 ALA A O 1
ATOM 761 N N . PHE A 1 100 ? 6.167 5.536 10.533 1.00 96.12 100 PHE A N 1
ATOM 762 C CA . PHE A 1 100 ? 6.014 6.807 9.843 1.00 96.12 100 PHE A CA 1
ATOM 763 C C . PHE A 1 100 ? 4.970 6.723 8.731 1.00 96.12 100 PHE A C 1
ATOM 765 O O . PHE A 1 100 ? 4.550 5.648 8.304 1.00 96.12 100 PHE A O 1
ATOM 772 N N . ALA A 1 101 ? 4.532 7.899 8.269 1.00 96.81 101 ALA A N 1
ATOM 773 C CA . ALA A 1 101 ? 3.547 8.047 7.195 1.00 96.81 101 ALA A CA 1
ATOM 774 C C . ALA A 1 101 ? 2.275 7.197 7.395 1.00 96.81 101 ALA A C 1
ATOM 776 O O . ALA A 1 101 ? 1.693 6.710 6.426 1.00 96.81 101 ALA A O 1
ATOM 777 N N . ALA A 1 102 ? 1.837 7.060 8.654 1.00 98.19 102 ALA A N 1
ATOM 778 C CA . ALA A 1 102 ? 0.578 6.419 8.991 1.00 98.19 102 ALA A CA 1
ATOM 779 C C . ALA A 1 102 ? -0.573 7.066 8.219 1.00 98.19 102 ALA A C 1
ATOM 781 O O . ALA A 1 102 ? -0.645 8.293 8.072 1.00 98.19 102 ALA A O 1
ATOM 782 N N . SER A 1 103 ? -1.456 6.235 7.694 1.00 98.50 103 SER A N 1
ATOM 783 C CA . SER A 1 103 ? -2.576 6.673 6.887 1.00 98.50 103 SER A CA 1
ATOM 784 C C . SER A 1 103 ? -3.667 5.615 6.875 1.00 98.50 103 SER A C 1
ATOM 786 O O . SER A 1 103 ? -3.528 4.510 7.400 1.00 98.50 103 SER A O 1
ATOM 788 N N . TRP A 1 104 ? -4.769 5.969 6.234 1.00 98.56 104 TRP A N 1
ATOM 789 C CA . TRP A 1 104 ? -5.856 5.055 5.965 1.00 98.56 104 TRP A CA 1
ATOM 790 C C . TRP A 1 104 ? -6.538 5.422 4.651 1.00 98.56 104 TRP A C 1
ATOM 792 O O . TRP A 1 104 ? -6.604 6.598 4.277 1.00 98.56 104 TRP A O 1
ATOM 802 N N . LEU A 1 105 ? -7.049 4.407 3.960 1.00 98.50 105 LEU A N 1
ATOM 803 C CA . LEU A 1 105 ? -7.777 4.534 2.700 1.00 98.50 105 LEU A CA 1
ATOM 804 C C . LEU A 1 105 ? -8.993 3.618 2.721 1.00 98.50 105 LEU A C 1
ATOM 806 O O . LEU A 1 105 ? -8.908 2.467 3.142 1.00 98.50 105 LEU A O 1
ATOM 810 N N . THR A 1 106 ? -10.126 4.101 2.236 1.00 98.06 106 THR A N 1
ATOM 811 C CA . THR A 1 106 ? -11.291 3.245 1.989 1.00 98.06 106 THR A CA 1
ATOM 812 C C . THR A 1 106 ? -11.063 2.359 0.766 1.00 98.06 106 THR A C 1
ATOM 814 O O . THR A 1 106 ? -10.340 2.742 -0.160 1.00 98.06 106 THR A O 1
ATOM 817 N N . LEU A 1 107 ? -11.727 1.199 0.712 1.00 97.00 107 LEU A N 1
ATOM 818 C CA . LEU A 1 107 ? -11.715 0.358 -0.494 1.00 97.00 107 LEU A CA 1
ATOM 819 C C . LEU A 1 107 ? -12.179 1.150 -1.731 1.00 97.00 107 LEU A C 1
ATOM 821 O O . LEU A 1 107 ? -11.581 1.057 -2.797 1.00 97.00 107 LEU A O 1
ATOM 825 N N . ASN A 1 108 ? -13.178 2.019 -1.560 1.00 96.38 108 ASN A N 1
ATOM 826 C CA . ASN A 1 108 ? -13.683 2.885 -2.621 1.00 96.38 108 ASN A CA 1
ATOM 827 C C . ASN A 1 108 ? -12.639 3.898 -3.136 1.00 96.38 108 ASN A C 1
ATOM 829 O O . ASN A 1 108 ? -12.606 4.190 -4.330 1.00 96.38 108 ASN A O 1
ATOM 833 N N . GLU A 1 109 ? -11.783 4.456 -2.276 1.00 98.06 109 GLU A N 1
ATOM 834 C CA . GLU A 1 109 ? -10.686 5.334 -2.720 1.00 98.06 109 GLU A CA 1
ATOM 835 C C . GLU A 1 109 ? -9.639 4.570 -3.532 1.00 98.06 109 GLU A C 1
ATOM 837 O O . GLU A 1 109 ? -9.146 5.085 -4.536 1.00 98.06 109 GLU A O 1
ATOM 842 N N . ILE A 1 110 ? -9.337 3.333 -3.128 1.00 97.81 110 ILE A N 1
ATOM 843 C CA . ILE A 1 110 ? -8.433 2.444 -3.865 1.00 97.81 110 ILE A CA 1
ATOM 844 C C . ILE A 1 110 ? -9.029 2.101 -5.238 1.00 97.81 110 ILE A C 1
ATOM 846 O O . ILE A 1 110 ? -8.324 2.180 -6.243 1.00 97.81 110 ILE A O 1
ATOM 850 N N . ASP A 1 111 ? -10.323 1.786 -5.305 1.00 96.19 111 ASP A N 1
ATOM 851 C CA . ASP A 1 111 ? -11.004 1.375 -6.542 1.00 96.19 111 ASP A CA 1
ATOM 852 C C . ASP A 1 111 ? -11.167 2.513 -7.551 1.00 96.19 111 ASP A C 1
ATOM 854 O O . ASP A 1 111 ? -11.061 2.297 -8.760 1.00 96.19 111 ASP A O 1
ATOM 858 N N . ASN A 1 112 ? -11.383 3.737 -7.067 1.00 97.25 112 ASN A N 1
ATOM 859 C CA . ASN A 1 112 ? -11.548 4.912 -7.924 1.00 97.25 112 ASN A CA 1
ATOM 860 C C . ASN A 1 112 ? -10.223 5.584 -8.312 1.00 97.25 112 ASN A C 1
ATOM 862 O O . ASN A 1 112 ? -10.230 6.560 -9.069 1.00 97.25 112 ASN A O 1
ATOM 866 N N . PHE A 1 113 ? -9.083 5.097 -7.818 1.00 98.31 113 PHE A N 1
ATOM 867 C CA . PHE A 1 113 ? -7.786 5.626 -8.219 1.00 98.31 113 PHE A CA 1
ATOM 868 C C . PHE A 1 113 ? -7.500 5.350 -9.703 1.00 98.31 113 PHE A C 1
ATOM 870 O O . PHE A 1 113 ? -7.839 4.300 -10.253 1.00 98.31 113 PHE A O 1
ATOM 877 N N . ASN A 1 114 ? -6.832 6.290 -10.380 1.00 97.69 114 ASN A N 1
ATOM 878 C CA . ASN A 1 114 ? -6.471 6.136 -11.788 1.00 97.69 114 ASN A CA 1
ATOM 879 C C . ASN A 1 114 ? -5.261 5.199 -11.964 1.00 97.69 114 ASN A C 1
ATOM 881 O O . ASN A 1 114 ? -4.139 5.625 -12.256 1.00 97.69 114 ASN A O 1
ATOM 885 N N . TRP A 1 115 ? -5.511 3.898 -11.839 1.00 97.56 115 TRP A N 1
ATOM 886 C CA . TRP A 1 115 ? -4.519 2.838 -12.031 1.00 97.56 115 TRP A CA 1
ATOM 887 C C . TRP A 1 115 ? -3.957 2.764 -13.460 1.00 97.56 115 TRP A C 1
ATOM 889 O O . TRP A 1 115 ? -2.861 2.248 -13.664 1.00 97.56 115 TRP A O 1
ATOM 899 N N . ASN A 1 116 ? -4.661 3.331 -14.444 1.00 97.12 116 ASN A N 1
ATOM 900 C CA . ASN A 1 116 ? -4.253 3.344 -15.852 1.00 97.12 116 ASN A CA 1
ATOM 901 C C . ASN A 1 116 ? -3.380 4.550 -16.227 1.00 97.12 116 ASN A C 1
ATOM 903 O O . ASN A 1 116 ? -2.931 4.646 -17.372 1.00 97.12 116 ASN A O 1
ATOM 907 N N . ARG A 1 117 ? -3.129 5.482 -15.297 1.00 95.25 117 ARG A N 1
ATOM 908 C CA . ARG A 1 117 ? -2.214 6.600 -15.543 1.00 95.25 117 ARG A CA 1
ATOM 909 C C . ARG A 1 117 ? -0.835 6.049 -15.890 1.00 95.25 117 ARG A C 1
ATOM 911 O O . ARG A 1 117 ? -0.250 5.296 -15.119 1.00 95.25 117 ARG A O 1
ATOM 918 N N . VAL A 1 118 ? -0.325 6.454 -17.047 1.00 94.88 118 VAL A N 1
ATOM 919 C CA . VAL A 1 118 ? 1.006 6.079 -17.523 1.00 94.88 118 VAL A CA 1
ATOM 920 C C . VAL A 1 118 ? 2.030 7.077 -16.994 1.00 94.88 118 VAL A C 1
ATOM 922 O O . VAL A 1 118 ? 1.829 8.285 -17.114 1.00 94.88 118 VAL A O 1
ATOM 925 N N . THR A 1 119 ? 3.125 6.567 -16.441 1.00 90.88 119 THR A N 1
ATOM 926 C CA . THR A 1 119 ? 4.265 7.352 -15.955 1.00 90.88 119 THR A CA 1
ATOM 927 C C . THR A 1 119 ? 5.566 6.838 -16.558 1.00 90.88 119 THR A C 1
ATOM 929 O O . THR A 1 119 ? 5.691 5.656 -16.913 1.00 90.88 119 THR A O 1
ATOM 932 N N . GLN A 1 120 ? 6.545 7.730 -16.702 1.00 90.88 120 GLN A N 1
ATOM 933 C CA . GLN A 1 120 ? 7.879 7.341 -17.140 1.00 90.88 120 GLN A CA 1
ATOM 934 C C . GLN A 1 120 ? 8.701 6.760 -15.986 1.00 90.88 120 GLN A C 1
ATOM 936 O O . GLN A 1 120 ? 8.939 7.397 -14.958 1.00 90.88 120 GLN A O 1
ATOM 941 N N . GLN A 1 121 ? 9.208 5.560 -16.220 1.00 89.00 121 GLN A N 1
ATOM 942 C CA . GLN A 1 121 ? 10.097 4.826 -15.341 1.00 89.00 121 GLN A CA 1
ATOM 943 C C . GLN A 1 121 ? 11.546 4.958 -15.810 1.00 89.00 121 GLN A C 1
ATOM 945 O O . GLN A 1 121 ? 11.836 5.210 -16.985 1.00 89.00 121 GLN A O 1
ATOM 950 N N . TYR A 1 122 ? 12.469 4.789 -14.872 1.00 86.56 122 TYR A N 1
ATOM 951 C CA . TYR A 1 122 ? 13.899 4.850 -15.127 1.00 86.56 122 TYR A CA 1
ATOM 952 C C . TYR A 1 122 ? 14.632 3.889 -14.199 1.00 86.56 122 TYR A C 1
ATOM 954 O O . TYR A 1 122 ? 14.268 3.734 -13.035 1.00 86.56 122 TYR A O 1
ATOM 962 N N . GLY A 1 123 ? 15.692 3.278 -14.709 1.00 85.69 123 GLY A N 1
ATOM 963 C CA . GLY A 1 123 ? 16.582 2.453 -13.911 1.00 85.69 123 GLY A CA 1
ATOM 964 C C . GLY A 1 123 ? 17.833 2.075 -14.683 1.00 85.69 123 GLY A C 1
ATOM 965 O O . GLY A 1 123 ? 17.946 2.326 -15.882 1.00 85.69 123 GLY A O 1
ATOM 966 N N . ASN A 1 124 ? 18.765 1.443 -13.983 1.00 86.00 124 ASN A N 1
ATOM 967 C CA . ASN A 1 124 ? 19.912 0.803 -14.609 1.00 86.00 124 ASN A CA 1
ATOM 968 C C . ASN A 1 124 ? 19.579 -0.666 -14.846 1.00 86.00 124 ASN A C 1
ATOM 970 O O . ASN A 1 124 ? 19.055 -1.330 -13.953 1.00 86.00 124 ASN A O 1
ATOM 974 N N . VAL A 1 125 ? 19.906 -1.163 -16.032 1.00 87.44 125 VAL A N 1
ATOM 975 C CA . VAL A 1 125 ? 19.806 -2.583 -16.385 1.00 87.44 125 VAL A CA 1
ATOM 976 C C . VAL A 1 125 ? 21.160 -3.075 -16.881 1.00 87.44 125 VAL A C 1
ATOM 978 O O . VAL A 1 125 ? 22.043 -2.280 -17.195 1.00 87.44 125 VAL A O 1
ATOM 981 N N . ASP A 1 126 ? 21.337 -4.388 -16.966 1.00 88.88 126 ASP A N 1
ATOM 982 C CA . ASP A 1 126 ? 22.500 -4.980 -17.628 1.00 88.88 126 ASP A CA 1
ATOM 983 C C . ASP A 1 126 ? 22.569 -4.522 -19.099 1.00 88.88 126 ASP A C 1
ATOM 985 O O . ASP A 1 126 ? 21.546 -4.480 -19.796 1.00 88.88 126 ASP A O 1
ATOM 989 N N . SER A 1 127 ? 23.765 -4.161 -19.572 1.00 88.56 127 SER A N 1
ATOM 990 C CA . SER A 1 127 ? 23.991 -3.623 -20.924 1.00 88.56 127 SER A CA 1
ATOM 991 C C . SER A 1 127 ? 23.413 -4.513 -22.032 1.00 88.56 127 SER A C 1
ATOM 993 O O . SER A 1 127 ? 22.882 -4.007 -23.026 1.00 88.56 127 SER A O 1
ATOM 995 N N . ARG A 1 128 ? 23.417 -5.840 -21.834 1.00 89.88 128 ARG A N 1
ATOM 996 C CA . ARG A 1 128 ? 22.890 -6.827 -22.789 1.00 89.88 128 ARG A CA 1
ATOM 997 C C . ARG A 1 128 ? 21.383 -6.705 -22.988 1.00 89.88 128 ARG A C 1
ATOM 999 O O . ARG A 1 128 ? 20.883 -7.120 -24.029 1.00 89.88 128 ARG A O 1
ATOM 1006 N N . ALA A 1 129 ? 20.665 -6.127 -22.028 1.00 91.75 129 ALA A N 1
ATOM 1007 C CA . ALA A 1 129 ? 19.226 -5.887 -22.095 1.00 91.75 129 ALA A CA 1
ATOM 1008 C C . ALA A 1 129 ? 18.865 -4.423 -22.406 1.00 91.75 129 ALA A C 1
ATOM 1010 O O . ALA A 1 129 ? 17.707 -4.140 -22.698 1.00 91.75 129 ALA A O 1
ATOM 1011 N N . ALA A 1 130 ? 19.824 -3.489 -22.385 1.00 91.06 130 ALA A N 1
ATOM 1012 C CA . ALA A 1 130 ? 19.555 -2.055 -22.536 1.00 91.06 130 ALA A CA 1
ATOM 1013 C C . ALA A 1 130 ? 18.837 -1.701 -23.852 1.00 91.06 130 ALA A C 1
ATOM 1015 O O . ALA A 1 130 ? 17.927 -0.874 -23.857 1.00 91.06 130 ALA A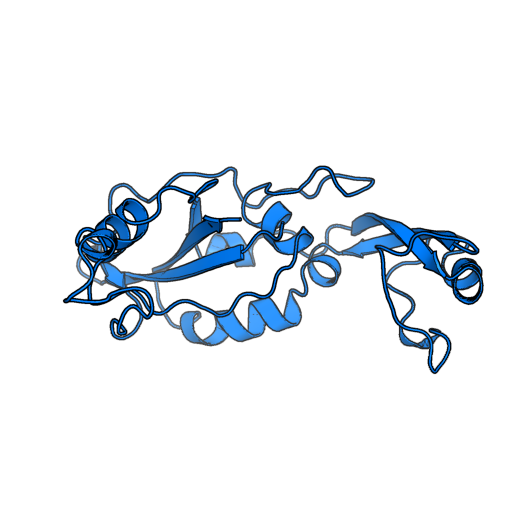 O 1
ATOM 1016 N N . HIS A 1 131 ? 19.183 -2.385 -24.947 1.00 93.69 131 HIS A N 1
ATOM 1017 C CA . HIS A 1 131 ? 18.551 -2.208 -26.259 1.00 93.69 131 HIS A CA 1
ATOM 1018 C C . HIS A 1 131 ? 17.032 -2.482 -26.252 1.00 93.69 131 HIS A C 1
ATOM 1020 O O . HIS A 1 131 ? 16.295 -1.941 -27.071 1.00 93.69 131 HIS A O 1
ATOM 1026 N N . LEU A 1 132 ? 16.527 -3.284 -25.303 1.00 94.88 132 LEU A N 1
ATOM 1027 C CA . LEU A 1 132 ? 15.092 -3.569 -25.171 1.00 94.88 132 LEU A CA 1
ATOM 1028 C C . LEU A 1 132 ? 14.279 -2.344 -24.729 1.00 94.88 132 LEU A C 1
ATOM 1030 O O . LEU A 1 132 ? 13.058 -2.341 -24.874 1.00 94.88 132 LEU A O 1
ATOM 1034 N N . PHE A 1 133 ? 14.947 -1.318 -24.199 1.00 94.00 133 PHE A N 1
ATOM 1035 C CA . PHE A 1 133 ? 14.346 -0.070 -23.730 1.00 94.00 133 PHE A CA 1
ATOM 1036 C C . PHE A 1 133 ? 14.475 1.072 -24.748 1.00 94.00 133 PHE A C 1
ATOM 1038 O O . PHE A 1 133 ? 14.057 2.203 -24.479 1.00 94.00 133 PHE A O 1
ATOM 1045 N N . GLU A 1 134 ? 15.033 0.800 -25.931 1.00 92.25 134 GLU A N 1
ATOM 1046 C CA . GLU A 1 134 ? 15.056 1.765 -27.025 1.00 92.25 134 GLU A CA 1
ATOM 1047 C C . GLU A 1 134 ? 13.631 2.214 -27.374 1.00 92.25 134 GLU A C 1
ATOM 1049 O O . GLU A 1 134 ? 12.690 1.423 -27.424 1.00 92.25 134 GLU A O 1
ATOM 1054 N N . ASN A 1 135 ? 13.469 3.513 -27.633 1.00 92.75 135 ASN A N 1
ATOM 1055 C CA . ASN A 1 135 ? 12.181 4.156 -27.924 1.00 92.75 135 ASN A CA 1
ATOM 1056 C C . ASN A 1 135 ? 11.165 4.181 -26.767 1.00 92.75 135 ASN A C 1
ATOM 1058 O O . ASN A 1 135 ? 9.996 4.482 -27.011 1.00 92.75 135 ASN A O 1
ATOM 1062 N N . ASN A 1 136 ? 11.592 3.949 -25.518 1.00 91.69 136 ASN A N 1
ATOM 1063 C CA . ASN A 1 136 ? 10.753 4.131 -24.326 1.00 91.69 136 ASN A CA 1
ATOM 1064 C C . ASN A 1 136 ? 9.431 3.320 -24.397 1.00 91.69 136 ASN A C 1
ATOM 1066 O O . ASN A 1 136 ? 8.330 3.899 -24.473 1.00 91.69 136 ASN A O 1
ATOM 1070 N N . PRO A 1 137 ? 9.528 1.976 -24.450 1.00 94.69 137 PRO A N 1
ATOM 1071 C CA . PRO A 1 137 ? 8.380 1.097 -24.664 1.00 94.69 137 PRO A CA 1
ATOM 1072 C C . PRO A 1 137 ? 7.345 1.221 -23.541 1.00 94.69 137 PRO A C 1
ATOM 1074 O O . PRO A 1 137 ? 7.655 1.681 -22.446 1.00 94.69 137 PRO A O 1
ATOM 1077 N N . LEU A 1 138 ? 6.103 0.819 -23.824 1.00 93.94 138 LEU A N 1
ATOM 1078 C CA . LEU A 1 138 ? 5.080 0.633 -22.794 1.00 93.94 138 LEU A CA 1
ATOM 1079 C C . LEU A 1 138 ? 5.208 -0.780 -22.213 1.00 93.94 138 LEU A C 1
ATOM 1081 O O . LEU A 1 138 ? 5.258 -1.746 -22.975 1.00 93.94 138 LEU A O 1
ATOM 1085 N N . GLY A 1 139 ? 5.237 -0.874 -20.887 1.00 91.38 139 GLY A N 1
ATOM 1086 C CA . GLY A 1 139 ? 5.466 -2.103 -20.140 1.00 91.38 139 GLY A CA 1
ATOM 1087 C C . GLY A 1 139 ? 6.950 -2.456 -20.016 1.00 91.38 139 GLY A C 1
ATOM 1088 O O . GLY A 1 139 ? 7.808 -1.970 -20.758 1.00 91.38 139 GLY A O 1
ATOM 1089 N N . PHE A 1 140 ? 7.256 -3.324 -19.055 1.00 90.88 140 PHE A N 1
ATOM 1090 C CA . PHE A 1 140 ? 8.587 -3.912 -18.933 1.00 90.88 140 PHE A CA 1
ATOM 1091 C C . PHE A 1 140 ? 8.722 -5.092 -19.917 1.00 90.88 140 PHE A C 1
ATOM 1093 O O . PHE A 1 140 ? 7.815 -5.925 -19.983 1.00 90.88 140 PHE A O 1
ATOM 1100 N N . PRO A 1 141 ? 9.825 -5.213 -20.681 1.00 92.69 141 PRO A N 1
ATOM 1101 C CA . PRO A 1 141 ? 9.951 -6.183 -21.773 1.00 92.69 141 PRO A CA 1
ATOM 1102 C C . PRO A 1 141 ? 10.286 -7.609 -21.287 1.00 92.69 141 PRO A C 1
ATOM 1104 O O . PRO A 1 141 ? 11.254 -8.211 -21.753 1.00 92.69 141 PRO A O 1
ATOM 1107 N N . PHE A 1 142 ? 9.491 -8.167 -20.365 1.00 90.88 142 PHE A N 1
ATOM 1108 C CA . PHE A 1 142 ? 9.730 -9.489 -19.765 1.00 90.88 142 PHE A CA 1
ATOM 1109 C C . PHE A 1 142 ? 9.844 -10.606 -20.812 1.00 90.88 142 PHE A C 1
ATOM 1111 O O . PHE A 1 142 ? 10.779 -11.399 -20.755 1.00 90.88 142 PHE A O 1
ATOM 1118 N N . ASP A 1 143 ? 8.969 -10.618 -21.819 1.00 92.38 143 ASP A N 1
ATOM 1119 C CA . ASP A 1 143 ? 8.937 -11.668 -22.853 1.00 92.38 143 ASP A CA 1
ATOM 1120 C C . ASP A 1 143 ? 10.178 -11.689 -23.754 1.00 92.38 143 ASP A C 1
ATOM 1122 O O . ASP A 1 143 ? 10.460 -12.679 -24.428 1.00 92.38 143 ASP A O 1
ATOM 1126 N N . LYS A 1 144 ? 10.912 -10.574 -23.799 1.00 93.69 144 LYS A N 1
ATOM 1127 C CA . LYS A 1 144 ? 12.142 -10.424 -24.587 1.00 93.69 144 LYS A CA 1
ATOM 1128 C C . LYS A 1 144 ? 13.386 -10.431 -23.706 1.00 93.69 144 LYS A C 1
ATOM 1130 O O . LYS A 1 144 ? 14.488 -10.234 -24.216 1.00 93.69 144 LYS A O 1
ATOM 1135 N N . TRP A 1 145 ? 13.221 -10.621 -22.398 1.00 93.81 145 TRP A N 1
ATOM 1136 C CA . TRP A 1 145 ? 14.323 -10.561 -21.456 1.00 93.81 145 TRP A CA 1
ATOM 1137 C C . TRP A 1 145 ? 15.300 -11.726 -21.690 1.00 93.81 145 TRP A C 1
ATOM 1139 O O . TRP A 1 145 ? 14.857 -12.871 -21.822 1.00 93.81 145 TRP A O 1
ATOM 1149 N N . PRO A 1 146 ? 16.625 -11.484 -21.749 1.00 91.81 146 PRO A N 1
ATOM 1150 C CA . PRO A 1 146 ? 17.593 -12.547 -21.990 1.00 91.81 146 PRO A CA 1
ATOM 1151 C C . PRO A 1 146 ? 17.516 -13.657 -20.933 1.00 91.81 146 PRO A C 1
ATOM 1153 O O . PRO A 1 146 ? 17.571 -13.403 -19.729 1.00 91.81 146 PRO A O 1
ATOM 1156 N N . SER A 1 147 ? 17.433 -14.911 -21.379 1.00 92.31 147 SER A N 1
ATOM 1157 C CA . SER A 1 147 ? 17.410 -16.066 -20.476 1.00 92.31 147 SER A CA 1
ATOM 1158 C C . SER A 1 147 ? 18.673 -16.127 -19.609 1.00 92.31 147 SER A C 1
ATOM 1160 O O . SER A 1 147 ? 19.785 -15.936 -20.100 1.00 92.31 147 SER A O 1
ATOM 1162 N N . GLY A 1 148 ? 18.503 -16.431 -18.320 1.00 87.38 148 GLY A N 1
ATOM 1163 C CA . GLY A 1 148 ? 19.599 -16.507 -17.346 1.00 87.38 148 GLY A CA 1
ATOM 1164 C C . GLY A 1 148 ? 20.105 -15.149 -16.849 1.00 87.38 148 GLY A C 1
ATOM 1165 O O . GLY A 1 148 ? 21.016 -15.112 -16.024 1.00 87.38 148 GLY A O 1
ATOM 1166 N N . LEU A 1 149 ? 19.521 -14.041 -17.316 1.00 87.38 149 LEU A N 1
ATOM 1167 C CA . LEU A 1 149 ? 19.830 -12.704 -16.830 1.00 87.38 149 LEU A CA 1
ATOM 1168 C C . LEU A 1 149 ? 18.859 -12.300 -15.720 1.00 87.38 149 LEU A C 1
ATOM 1170 O O . LEU A 1 149 ? 17.651 -12.243 -15.935 1.00 87.38 149 LEU A O 1
ATOM 1174 N N . GLN A 1 150 ? 19.376 -11.977 -14.538 1.00 85.69 150 GLN A N 1
ATOM 1175 C CA . GLN A 1 150 ? 18.545 -11.482 -13.444 1.00 85.69 150 GLN A CA 1
ATOM 1176 C C . GLN A 1 150 ? 18.013 -10.077 -13.763 1.00 85.69 150 GLN A C 1
ATOM 1178 O O . GLN A 1 150 ? 18.772 -9.195 -14.166 1.00 85.69 150 GLN A O 1
ATOM 1183 N N . VAL A 1 151 ? 16.718 -9.846 -13.534 1.00 85.31 151 VAL A N 1
ATOM 1184 C CA . VAL A 1 151 ? 16.163 -8.488 -13.492 1.00 85.31 151 VAL A CA 1
ATOM 1185 C C . VAL A 1 151 ? 16.607 -7.847 -12.179 1.00 85.31 151 VAL A C 1
ATOM 1187 O O . VAL A 1 151 ? 16.220 -8.291 -11.100 1.00 85.31 151 VAL A O 1
ATOM 1190 N N . SER A 1 152 ? 17.448 -6.821 -12.262 1.00 74.94 152 SER A N 1
ATOM 1191 C CA . SER A 1 152 ? 17.879 -6.039 -11.107 1.00 74.94 152 SER A CA 1
ATOM 1192 C C . SER A 1 152 ? 18.050 -4.584 -11.509 1.00 74.94 152 SER A C 1
ATOM 1194 O O . SER A 1 152 ? 18.712 -4.283 -12.499 1.00 74.94 152 SER A O 1
ATOM 1196 N N . TYR A 1 153 ? 17.461 -3.692 -10.716 1.00 66.81 153 TYR A N 1
ATOM 1197 C CA . TYR A 1 153 ? 17.537 -2.243 -10.904 1.00 66.81 153 TYR A CA 1
ATOM 1198 C C . TYR A 1 153 ? 18.683 -1.597 -10.104 1.00 66.81 153 TYR A C 1
ATOM 1200 O O . TYR A 1 153 ? 18.876 -0.384 -10.170 1.00 66.81 153 TYR A O 1
ATOM 1208 N N . SER A 1 154 ? 19.427 -2.388 -9.317 1.00 57.88 154 SER A N 1
ATOM 1209 C CA . SER A 1 154 ? 20.388 -1.909 -8.310 1.00 57.88 154 SER A CA 1
ATOM 1210 C C . SER A 1 154 ? 21.847 -2.280 -8.600 1.00 57.88 154 SER A C 1
ATOM 1212 O O . SER A 1 154 ? 22.675 -2.261 -7.691 1.00 57.88 154 SER A O 1
ATOM 1214 N N . VAL A 1 155 ? 22.184 -2.664 -9.833 1.00 53.69 155 VAL A N 1
ATOM 1215 C CA . VAL A 1 155 ? 23.525 -3.181 -10.145 1.00 53.69 155 VAL A CA 1
ATOM 1216 C C . VAL A 1 155 ? 24.552 -2.045 -10.236 1.00 53.69 155 VAL A C 1
ATOM 1218 O O . VAL A 1 155 ? 24.354 -1.071 -10.959 1.00 53.69 155 VAL A O 1
ATOM 1221 N N . SER A 1 156 ? 25.674 -2.195 -9.529 1.00 50.66 156 SER A N 1
ATOM 1222 C CA . SER A 1 156 ? 26.894 -1.394 -9.694 1.00 50.66 156 SER A CA 1
ATOM 1223 C C . SER A 1 156 ? 28.125 -2.280 -9.455 1.00 50.66 156 SER A C 1
ATOM 1225 O O . SER A 1 156 ? 28.113 -3.027 -8.475 1.00 50.66 156 SER A O 1
ATOM 1227 N N . PRO A 1 157 ? 29.231 -2.148 -10.218 1.00 59.75 157 PRO A N 1
ATOM 1228 C CA . PRO A 1 157 ? 29.342 -1.898 -11.667 1.00 59.75 157 PRO A CA 1
ATOM 1229 C C . PRO A 1 157 ? 30.260 -2.954 -12.353 1.00 59.75 157 PRO A C 1
ATOM 1231 O O . PRO A 1 157 ? 31.020 -3.645 -11.683 1.00 59.75 157 PRO A O 1
ATOM 1234 N N . THR A 1 158 ? 30.175 -3.197 -13.669 1.00 56.59 158 THR A N 1
ATOM 1235 C CA . THR A 1 158 ? 30.959 -2.463 -14.692 1.00 56.59 158 THR A CA 1
ATOM 1236 C C . THR A 1 158 ? 30.270 -2.277 -16.054 1.00 56.59 158 THR A C 1
ATOM 1238 O O . THR A 1 158 ? 30.795 -1.523 -16.868 1.00 56.59 158 THR A O 1
ATOM 1241 N N . ASP A 1 159 ? 29.124 -2.913 -16.318 1.00 69.50 159 ASP A N 1
ATOM 1242 C CA . ASP A 1 159 ? 28.482 -2.887 -17.644 1.00 69.50 159 ASP A CA 1
ATOM 1243 C C . ASP A 1 159 ? 26.952 -2.734 -17.544 1.00 69.50 159 ASP A C 1
ATOM 1245 O O . ASP A 1 159 ? 26.179 -3.684 -17.693 1.00 69.50 159 ASP A O 1
ATOM 1249 N N . THR A 1 160 ? 26.508 -1.520 -17.207 1.00 78.94 160 THR A N 1
ATOM 1250 C CA . THR A 1 160 ? 25.086 -1.167 -17.105 1.00 78.94 160 THR A CA 1
ATOM 1251 C C . THR A 1 160 ? 24.674 -0.191 -18.204 1.00 78.94 160 THR A C 1
ATOM 1253 O O . THR A 1 160 ? 25.434 0.693 -18.600 1.00 78.94 160 THR A O 1
ATOM 1256 N N . GLY A 1 161 ? 23.448 -0.350 -18.700 1.00 81.50 161 GLY A N 1
ATOM 1257 C CA . GLY A 1 161 ? 22.788 0.593 -19.596 1.00 81.50 161 GLY A CA 1
ATOM 1258 C C . GLY A 1 161 ? 21.636 1.311 -18.896 1.00 81.50 161 GLY A C 1
ATOM 1259 O O . GLY A 1 161 ? 20.932 0.730 -18.068 1.00 81.50 161 GLY A O 1
ATOM 1260 N N . ASN A 1 162 ? 21.425 2.580 -19.249 1.00 86.25 162 ASN A N 1
ATOM 1261 C CA . ASN A 1 162 ? 20.264 3.338 -18.790 1.00 86.25 162 ASN A CA 1
ATOM 1262 C C . ASN A 1 162 ? 19.006 2.809 -19.488 1.00 86.25 162 ASN A C 1
ATOM 1264 O O . ASN A 1 162 ? 18.926 2.830 -20.717 1.00 86.25 162 ASN A O 1
ATOM 1268 N N . ALA A 1 163 ? 18.009 2.408 -18.712 1.00 89.31 163 ALA A N 1
ATOM 1269 C CA . ALA A 1 163 ? 16.703 2.005 -19.206 1.00 89.31 163 ALA A CA 1
ATOM 1270 C C . ALA A 1 163 ? 15.662 3.084 -18.908 1.00 89.31 163 ALA A C 1
ATOM 1272 O O . ALA A 1 163 ? 15.617 3.654 -17.814 1.00 89.31 163 ALA A O 1
ATOM 1273 N N . ARG A 1 164 ? 14.795 3.336 -19.888 1.00 91.31 164 ARG A N 1
ATOM 1274 C CA . ARG A 1 164 ? 13.559 4.102 -19.718 1.00 91.31 164 ARG A CA 1
ATOM 1275 C C . ARG A 1 164 ? 12.423 3.321 -20.349 1.00 91.31 164 ARG A C 1
ATOM 1277 O O . ARG A 1 164 ? 12.570 2.799 -21.450 1.00 91.31 164 ARG A O 1
ATOM 1284 N N . TRP A 1 165 ? 11.312 3.238 -19.643 1.00 93.44 165 TRP A N 1
ATOM 1285 C CA . TRP A 1 165 ? 10.075 2.667 -20.156 1.00 93.44 165 TRP A CA 1
ATOM 1286 C C . TRP A 1 165 ? 8.902 3.434 -19.569 1.00 93.44 165 TRP A C 1
ATOM 1288 O O . TRP A 1 165 ? 9.044 4.226 -18.637 1.00 93.44 165 TRP A O 1
ATOM 1298 N N . ARG A 1 166 ? 7.725 3.203 -20.122 1.00 94.38 166 ARG A N 1
ATOM 1299 C CA . ARG A 1 166 ? 6.462 3.716 -19.612 1.00 94.38 166 ARG A CA 1
ATOM 1300 C C . ARG A 1 166 ? 5.722 2.569 -18.953 1.00 94.38 166 ARG A C 1
ATOM 1302 O O . ARG A 1 166 ? 5.717 1.467 -19.489 1.00 94.38 166 ARG A O 1
ATOM 1309 N N . ALA A 1 167 ? 5.089 2.823 -17.823 1.00 94.12 167 ALA A N 1
ATOM 1310 C CA . ALA A 1 167 ? 4.252 1.841 -17.147 1.00 94.12 167 ALA A CA 1
ATOM 1311 C C . ALA A 1 167 ? 3.012 2.532 -16.593 1.00 94.12 167 ALA A C 1
ATOM 1313 O O . ALA A 1 167 ? 3.055 3.709 -16.225 1.00 94.12 167 ALA A O 1
ATOM 1314 N N . THR A 1 168 ? 1.904 1.808 -16.561 1.00 96.12 168 THR A N 1
ATOM 1315 C CA . THR A 1 168 ? 0.730 2.222 -15.796 1.00 96.12 168 THR A CA 1
ATOM 1316 C C . THR A 1 168 ? 1.022 2.137 -14.297 1.00 96.12 168 THR A C 1
ATOM 1318 O O . THR A 1 168 ? 1.854 1.339 -13.860 1.00 96.12 168 THR A O 1
ATOM 1321 N N . ASN A 1 169 ? 0.307 2.920 -13.487 1.00 95.62 169 ASN A N 1
ATOM 1322 C CA . ASN A 1 169 ? 0.349 2.778 -12.029 1.00 95.62 169 ASN A CA 1
ATOM 1323 C C . ASN A 1 169 ? 0.051 1.330 -11.596 1.00 95.62 169 ASN A C 1
ATOM 1325 O O . ASN A 1 169 ? 0.703 0.822 -10.686 1.00 95.62 169 ASN A O 1
ATOM 1329 N N . ALA A 1 170 ? -0.877 0.652 -12.281 1.00 96.38 170 ALA A N 1
ATOM 1330 C CA . ALA A 1 170 ? -1.196 -0.753 -12.043 1.00 96.38 170 ALA A CA 1
ATOM 1331 C C . ALA A 1 170 ? 0.014 -1.679 -12.214 1.00 96.38 170 ALA A C 1
ATOM 1333 O O . ALA A 1 170 ? 0.298 -2.497 -11.339 1.00 96.38 170 ALA A O 1
ATOM 1334 N N . GLU A 1 171 ? 0.726 -1.559 -13.335 1.00 94.69 171 GLU A N 1
ATOM 1335 C CA . GLU A 1 171 ? 1.906 -2.379 -13.623 1.00 94.69 171 GLU A CA 1
ATOM 1336 C C . GLU A 1 171 ? 3.030 -2.100 -12.625 1.00 94.69 171 GLU A C 1
ATOM 1338 O O . GLU A 1 171 ? 3.605 -3.038 -12.073 1.00 94.69 171 GLU A O 1
ATOM 1343 N N . SER A 1 172 ? 3.314 -0.823 -12.350 1.00 92.69 172 SER A N 1
ATOM 1344 C CA . SER A 1 172 ? 4.384 -0.435 -11.426 1.00 92.69 172 SER A CA 1
ATOM 1345 C C . SER A 1 172 ? 4.132 -0.902 -9.992 1.00 92.69 172 SER A C 1
ATOM 1347 O O . SER A 1 172 ? 5.070 -1.307 -9.309 1.00 92.69 172 SER A O 1
ATOM 1349 N N . ALA A 1 173 ? 2.881 -0.844 -9.529 1.00 94.25 173 ALA A N 1
ATOM 1350 C CA . ALA A 1 173 ? 2.500 -1.193 -8.161 1.00 94.25 173 ALA A CA 1
ATOM 1351 C C . ALA A 1 173 ? 2.230 -2.689 -7.946 1.00 94.25 173 ALA A C 1
ATOM 1353 O O . ALA A 1 173 ? 1.882 -3.086 -6.837 1.00 94.25 173 ALA A O 1
ATOM 1354 N N . GLY A 1 174 ? 2.315 -3.520 -8.993 1.00 93.81 174 GLY A N 1
ATOM 1355 C CA . GLY A 1 174 ? 1.892 -4.919 -8.900 1.00 93.81 174 GLY A CA 1
ATOM 1356 C C . GLY A 1 174 ? 0.397 -5.058 -8.580 1.00 93.81 174 GLY A C 1
ATOM 1357 O O . GLY A 1 174 ? 0.000 -5.963 -7.845 1.00 93.81 174 GLY A O 1
ATOM 1358 N N . PHE A 1 175 ? -0.441 -4.167 -9.125 1.00 94.81 175 PHE A N 1
ATOM 1359 C CA . PHE A 1 175 ? -1.840 -4.008 -8.717 1.00 94.81 175 PHE A CA 1
ATOM 1360 C C . PHE A 1 175 ? -2.683 -5.274 -8.867 1.00 94.81 175 PHE A C 1
ATOM 1362 O O . PHE A 1 175 ? -3.617 -5.461 -8.103 1.00 94.81 175 PHE A O 1
ATOM 1369 N N . LYS A 1 176 ? -2.355 -6.178 -9.799 1.00 94.25 176 LYS A N 1
ATOM 1370 C CA . LYS A 1 176 ? -3.056 -7.466 -9.915 1.00 94.25 176 LYS A CA 1
ATOM 1371 C C . LYS A 1 176 ? -2.992 -8.257 -8.605 1.00 94.25 176 LYS A C 1
ATOM 1373 O O . LYS A 1 176 ? -4.024 -8.657 -8.083 1.00 94.25 176 LYS A O 1
ATOM 1378 N N . TRP A 1 177 ? -1.783 -8.448 -8.085 1.00 95.75 177 TRP A N 1
ATOM 1379 C CA . TRP A 1 177 ? -1.562 -9.151 -6.826 1.00 95.75 177 TRP A CA 1
ATOM 1380 C C . TRP A 1 177 ? -2.157 -8.358 -5.655 1.00 95.75 177 TRP A C 1
ATOM 1382 O O . TRP A 1 177 ? -2.859 -8.926 -4.824 1.00 95.75 177 TRP A O 1
ATOM 1392 N N . PHE A 1 178 ? -1.967 -7.031 -5.645 1.00 96.44 178 PHE A N 1
ATOM 1393 C CA . PHE A 1 178 ? -2.544 -6.183 -4.601 1.00 96.44 178 PHE A CA 1
ATOM 1394 C C . PHE A 1 178 ? -4.070 -6.319 -4.565 1.00 96.44 178 PHE A C 1
ATOM 1396 O O . PHE A 1 178 ? -4.649 -6.504 -3.502 1.00 96.44 178 PHE A O 1
ATOM 1403 N N . ARG A 1 179 ? -4.720 -6.322 -5.735 1.00 95.44 179 ARG A N 1
ATOM 1404 C CA . ARG A 1 179 ? -6.167 -6.476 -5.865 1.00 95.44 179 ARG A CA 1
ATOM 1405 C C . ARG A 1 179 ? -6.651 -7.835 -5.381 1.00 95.44 179 ARG A C 1
ATOM 1407 O O . ARG A 1 179 ? -7.662 -7.875 -4.692 1.00 95.44 179 ARG A O 1
ATOM 1414 N N . GLU A 1 180 ? -5.950 -8.918 -5.711 1.00 96.06 180 GLU A N 1
ATOM 1415 C CA . GLU A 1 180 ? -6.300 -10.271 -5.255 1.00 96.06 180 GLU A CA 1
ATOM 1416 C C . GLU A 1 180 ? -6.390 -10.352 -3.721 1.00 96.06 180 GLU A C 1
ATOM 1418 O O . GLU A 1 180 ? -7.286 -11.016 -3.202 1.00 96.06 180 GLU A O 1
ATOM 1423 N N . MET A 1 181 ? -5.549 -9.613 -2.988 1.00 95.31 181 MET A N 1
ATOM 1424 C CA . MET A 1 181 ? -5.649 -9.541 -1.525 1.00 95.31 181 MET A CA 1
ATOM 1425 C C . MET A 1 181 ? -6.830 -8.722 -1.008 1.00 95.31 181 MET A C 1
ATOM 1427 O O . MET A 1 181 ? -7.238 -8.914 0.133 1.00 95.31 181 MET A O 1
ATOM 1431 N N . LEU A 1 182 ? -7.351 -7.779 -1.796 1.00 96.50 182 LEU A N 1
ATOM 1432 C CA . LEU A 1 182 ? -8.479 -6.940 -1.384 1.00 96.50 182 LEU A CA 1
ATOM 1433 C C . LEU A 1 182 ? -9.832 -7.631 -1.616 1.00 96.50 182 LEU A C 1
ATOM 1435 O O . LEU A 1 182 ? -10.821 -7.241 -1.000 1.00 96.50 182 LEU A O 1
ATOM 1439 N N . VAL A 1 183 ? -9.873 -8.681 -2.449 1.00 96.25 183 VAL A N 1
ATOM 1440 C CA . VAL A 1 183 ? -11.090 -9.453 -2.775 1.00 96.25 183 VAL A CA 1
ATOM 1441 C C . VAL A 1 183 ? -11.895 -9.891 -1.540 1.00 96.25 183 VAL A C 1
ATOM 1443 O O . VAL A 1 183 ? -13.116 -9.730 -1.559 1.00 96.25 183 VAL A O 1
ATOM 1446 N N . PRO A 1 184 ? -11.291 -10.398 -0.444 1.00 95.75 184 PRO A N 1
ATOM 1447 C CA . PRO A 1 184 ? -12.044 -10.807 0.745 1.00 95.75 184 PRO A CA 1
ATOM 1448 C C . PRO A 1 184 ? -12.874 -9.686 1.390 1.00 95.75 184 PRO A C 1
ATOM 1450 O O . PRO A 1 184 ? -13.832 -9.977 2.103 1.00 95.75 184 PRO A O 1
ATOM 1453 N N . TYR A 1 185 ? -12.534 -8.422 1.130 1.00 96.31 185 TYR A N 1
ATOM 1454 C CA . TYR A 1 185 ? -13.171 -7.252 1.732 1.00 96.31 185 TYR A CA 1
ATOM 1455 C C . TYR A 1 185 ? -14.247 -6.617 0.836 1.00 96.31 185 TYR A C 1
ATOM 1457 O O . TYR A 1 185 ? -14.959 -5.729 1.291 1.00 96.31 185 TYR A O 1
ATOM 1465 N N . GLU A 1 186 ? -14.407 -7.065 -0.416 1.00 93.69 186 GLU A N 1
ATOM 1466 C CA . GLU A 1 186 ? -15.342 -6.463 -1.388 1.00 93.69 186 GLU A CA 1
ATOM 1467 C C . GLU A 1 186 ? -16.823 -6.612 -1.004 1.00 93.69 186 GLU A C 1
ATOM 1469 O O . GLU A 1 186 ? -17.657 -5.828 -1.447 1.00 93.69 186 GLU A O 1
ATOM 1474 N N . ASN A 1 187 ? -17.161 -7.615 -0.188 1.00 91.44 187 ASN A N 1
ATOM 1475 C CA . ASN A 1 187 ? -18.540 -7.874 0.245 1.00 91.44 187 ASN A CA 1
ATOM 1476 C C . ASN A 1 187 ? -18.914 -7.155 1.550 1.00 91.44 187 ASN A C 1
ATOM 1478 O O . ASN A 1 187 ? -19.990 -7.395 2.096 1.00 91.44 187 ASN A O 1
ATOM 1482 N N . LEU A 1 188 ? -18.014 -6.331 2.082 1.00 91.56 188 LEU A N 1
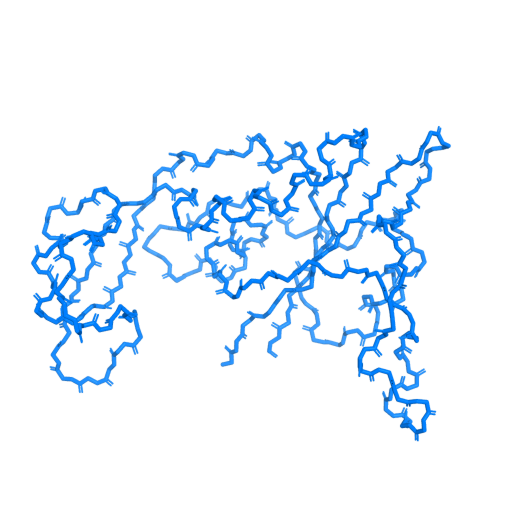ATOM 1483 C CA . LEU A 1 188 ? -18.226 -5.573 3.306 1.00 91.56 188 LEU A CA 1
ATOM 1484 C C . LEU A 1 188 ? -18.675 -4.151 2.945 1.00 91.56 188 LEU A C 1
ATOM 1486 O O . LEU A 1 188 ? -18.118 -3.539 2.038 1.00 91.56 188 LEU A O 1
ATOM 1490 N N . ASP A 1 189 ? -19.667 -3.617 3.662 1.00 84.00 189 ASP A N 1
ATOM 1491 C CA . ASP A 1 189 ? -20.317 -2.348 3.297 1.00 84.00 189 ASP A CA 1
ATOM 1492 C C . ASP A 1 189 ? -19.346 -1.157 3.286 1.00 84.00 189 ASP A C 1
ATOM 1494 O O . ASP A 1 189 ? -19.256 -0.416 2.306 1.00 84.00 189 ASP A O 1
ATOM 1498 N N . MET A 1 190 ? -18.621 -0.951 4.390 1.00 94.75 190 MET A N 1
ATOM 1499 C CA . MET A 1 190 ? -17.690 0.164 4.540 1.00 94.75 190 MET A CA 1
ATOM 1500 C C . MET A 1 190 ? -16.404 -0.312 5.205 1.00 94.75 190 MET A C 1
ATOM 1502 O O . MET A 1 190 ? -16.340 -0.485 6.420 1.00 94.75 190 MET A O 1
ATOM 1506 N N . VAL A 1 191 ? -15.374 -0.502 4.380 1.00 97.56 191 VAL A N 1
ATOM 1507 C CA . VAL A 1 191 ? -14.039 -0.939 4.800 1.00 97.56 191 VAL A CA 1
ATOM 1508 C C . VAL A 1 191 ? -13.038 0.181 4.613 1.00 97.56 191 VAL A C 1
ATOM 1510 O O . VAL A 1 191 ? -13.015 0.854 3.574 1.00 97.56 191 VAL A O 1
ATOM 1513 N N . ARG A 1 192 ? -12.161 0.322 5.603 1.00 98.00 192 ARG A N 1
ATOM 1514 C CA . ARG A 1 192 ? -10.922 1.078 5.478 1.00 98.00 192 ARG A CA 1
ATOM 1515 C C . ARG A 1 192 ? -9.734 0.180 5.752 1.00 98.00 192 ARG A C 1
ATOM 1517 O O . ARG A 1 192 ? -9.770 -0.668 6.637 1.00 98.00 192 ARG A O 1
ATOM 1524 N N . PHE A 1 193 ? -8.673 0.432 5.016 1.00 98.50 193 PHE A N 1
ATOM 1525 C CA . PHE A 1 193 ? -7.367 -0.127 5.268 1.00 98.50 193 PHE A CA 1
ATOM 1526 C C . PHE A 1 193 ? -6.541 0.901 6.016 1.00 98.50 193 PHE A C 1
ATOM 1528 O O . PHE A 1 193 ? -6.451 2.048 5.576 1.00 98.50 193 PHE A O 1
ATOM 1535 N N . ILE A 1 194 ? -5.972 0.495 7.141 1.00 98.62 194 ILE A N 1
ATOM 1536 C CA . ILE A 1 194 ? -5.093 1.308 7.977 1.00 98.62 194 ILE A CA 1
ATOM 1537 C C . ILE A 1 194 ? -3.686 0.768 7.794 1.00 98.62 194 ILE A C 1
ATOM 1539 O O . ILE A 1 194 ? -3.481 -0.447 7.766 1.00 98.62 194 ILE A O 1
ATOM 1543 N N . PHE A 1 195 ? -2.729 1.674 7.627 1.00 98.44 195 PHE A N 1
ATOM 1544 C CA . PHE A 1 195 ? -1.354 1.285 7.382 1.00 98.44 195 PHE A CA 1
ATOM 1545 C C . PHE A 1 195 ? -0.343 2.337 7.817 1.00 98.44 195 PHE A C 1
ATOM 1547 O O . PHE A 1 195 ? -0.648 3.527 7.902 1.00 98.44 195 PHE A O 1
ATOM 1554 N N . TRP A 1 196 ? 0.882 1.891 8.058 1.00 98.00 196 TRP A N 1
ATOM 1555 C CA . TRP A 1 196 ? 2.059 2.723 8.303 1.00 98.00 196 TRP A CA 1
ATOM 1556 C C . TRP A 1 196 ? 3.308 2.000 7.813 1.00 98.00 196 TRP A C 1
ATOM 1558 O O . TRP A 1 196 ? 3.258 0.817 7.483 1.00 98.00 196 TRP A O 1
ATOM 1568 N N . PHE A 1 197 ? 4.414 2.730 7.747 1.00 96.69 197 PHE A N 1
ATOM 1569 C CA . PHE A 1 197 ? 5.683 2.243 7.227 1.00 96.69 197 PHE A CA 1
ATOM 1570 C C . PHE A 1 197 ? 6.752 2.262 8.311 1.00 96.69 197 PHE A C 1
ATOM 1572 O O . PHE A 1 197 ? 6.701 3.102 9.208 1.00 96.69 197 PHE A O 1
ATOM 1579 N N . ASP A 1 198 ? 7.740 1.391 8.180 1.00 93.38 198 ASP A N 1
ATOM 1580 C CA . ASP A 1 198 ? 8.894 1.268 9.074 1.00 93.38 198 ASP A CA 1
ATOM 1581 C C . ASP A 1 198 ? 10.152 0.855 8.271 1.00 93.38 198 ASP A C 1
ATOM 1583 O O . ASP A 1 198 ? 10.086 0.712 7.045 1.00 93.38 198 ASP A O 1
ATOM 1587 N N . HIS A 1 199 ? 11.329 0.808 8.908 1.00 88.88 199 HIS A N 1
ATOM 1588 C CA . HIS A 1 199 ? 12.654 0.768 8.255 1.00 88.88 199 HIS A CA 1
ATOM 1589 C C . HIS A 1 199 ? 13.464 -0.507 8.496 1.00 88.88 199 HIS A C 1
ATOM 1591 O O . HIS A 1 199 ? 13.533 -0.922 9.669 1.00 88.88 199 HIS A O 1
#

pLDDT: mean 91.5, std 8.58, range [50.66, 98.62]

Organism: NCBI:txid1930276

Sequence (199 aa):
MGVDITFFAEQCLPSGEWAIVGELVSNADYFPDDPDSANEPELVPPSLDIPRCSPLFAILANVNNSRTAEPYESIAQPRGIPDDATSETRAWFSAWESAFAASWLTLNEIDNFNWNRVTQQYGNVDSRAAHLFENNPLGFPFDKWPSGLQVSYSVSPTDTGNARWRATNAESAGFKWFREMLVPYENLDMVRFIFWFDH

Secondary structure (DSSP, 8-state):
---EEEEEEEEE-TTS-EEESS--EE-TT--TT-GGGTTS-SEE---------HHHHHHHH-TTTTSSSSPPPPSS----S-TT--HHHHHHHHH-SS-EEEEEEEHHHHHTS-TT-EEEEEEEEEHHHHGGGTT--BS--GGGSPTT----S---SSSEEEEEEEEEHHHHTTHHHHHHHHGGGTTSSSEEEEEEEE-

Radius of gyration: 19.66 Å; chains: 1; bounding box: 55×29×58 Å